Protein AF-0000000079470165 (afdb_homodimer)

Secondary structure (DSSP, 8-state):
--TTTT------PPTT-EEEE--SHHHHHH--EEEEE-TTT--EEEEEE--GGGB-SSSBB-HHHHHHHHHHHHHHHHHHHH--EEEEEEEEEEE----BTT-EEEEEEEEEEEETTEEEEEEEEEETTEEEEEEEEEEEEES-----TT-S-EE---/--TTTT-S----PPTT-EEEE--SHHHHHH--EEEEE-TTT--EEEEEE--GGGB-SSSBB-HHHHHHHHHHHHHHHHHHHH--EEEEEEEEEEE----BTT-EEEEEEEEEEEETTEEEEEEEEEETTEEEEEEEEEEEEES-----TTSS-EE---

InterPro domains:
  IPR006683 Thioesterase domain [PF03061] (58-133)
  IPR029069 HotDog domain superfamily [SSF54637] (21-139)

Nearest PDB structures (foldseek):
  2hbo-assembly1_A-2  TM=9.263E-01  e=3.161E-18  Caulobacter vibrioides
  3hm0-assembly1_D  TM=8.491E-01  e=9.636E-07  Bartonella henselae
  2gf6-assembly1_A  TM=7.639E-01  e=1.885E-06  Saccharolobus solfataricus
  7qv0-assembly1_C-2  TM=8.109E-01  e=1.577E-05  Candidatus Scalindua brodae
  5dio-assembly1_B-2  TM=8.098E-01  e=6.033E-05  Legionella pneumophila

Solvent-accessible surface area (backbone atoms only — not comparable to full-atom values): 16889 Å² total; per-residue (Å²): 130,77,78,66,66,74,63,50,78,62,75,80,72,60,90,76,52,37,54,44,45,43,74,52,22,28,62,38,65,72,39,72,37,29,35,31,67,39,86,84,81,63,50,56,35,32,32,37,62,37,45,66,59,34,16,58,51,74,64,25,48,21,67,36,53,55,50,24,47,47,51,54,32,37,52,44,53,49,35,74,75,68,72,38,47,68,46,73,36,32,42,37,41,38,48,70,48,84,49,42,68,65,37,59,36,37,24,30,51,46,77,77,46,76,56,96,56,31,36,37,30,40,34,44,30,30,38,87,90,41,61,23,33,38,42,42,35,34,31,38,55,39,77,81,59,80,66,53,92,55,56,50,66,46,70,54,81,131,130,77,78,64,65,76,64,50,79,62,74,82,71,59,89,76,54,35,52,42,44,43,74,50,21,28,60,37,64,72,38,72,36,28,35,32,68,39,86,84,80,62,50,57,37,32,32,37,62,37,44,66,58,36,17,60,56,76,63,24,46,21,67,36,52,53,50,25,47,47,51,54,33,38,52,43,54,49,34,72,74,67,70,38,45,68,48,74,38,30,44,36,41,38,46,72,48,85,48,42,67,65,37,58,37,37,24,30,49,46,76,75,46,75,56,96,54,31,35,38,30,41,35,43,29,30,38,88,92,41,62,24,33,40,39,41,35,34,31,38,57,39,77,83,60,82,65,52,90,53,52,48,66,46,70,53,82,129

Foldseek 3Di:
DVVPVVVPVPLPDDPQKFWFQQPDDDCVVLDGKIKHADPVPRFMKIKGWAAPSQDDVPQWGDPVSVVVVAVCQFLVVCCSVPVFDKDWDDKDKDFDATGGHGFMKMKGKDWPDDDPQKTKIWMWMATVPGTGITIITIMGTDHPPPPDDRRDRPGDDD/DVVVVVVPCPLPDDPQKFWFQFDDDDCVVLDGKIKHADPVPRFMKIKGWAAPSQDDVPQWGDPVSVVVVAVCQFQVVCCSVPVFDKDWDDKDKDFDATGGHGFMKMKGKDWPDDDPQKTKIWMWMATVPGTGITIITIMGTDHPPPDDDRRDRPGDDD

Organism: NCBI:txid2803784

Sequence (316 aa):
MSDDLTEVQTAIVPDGFVINLWNRGFGRTVGPFYSRRDTVTGDEVMAFRVEEHHANGMNNCHGGMLMSFADMAWGRVISNKREIGWVTVRLTTDFLSGAHMGDWVEGTSDVITEQDDVFTVRGRIWCGDRTLITGTGIYKGIRSISRKAGEREARGVAMSDDLTEVQTAIVPDGFVINLWNRGFGRTVGPFYSRRDTVTGDEVMAFRVEEHHANGMNNCHGGMLMSFADMAWGRVISNKREIGWVTVRLTTDFLSGAHMGDWVEGTSDVITEQDDVFTVRGRIWCGDRTLITGTGIYKGIRSISRKAGEREARGVA

pLDDT: mean 86.07, std 20.16, range [29.98, 98.94]

Structure (mmCIF, N/CA/C/O backbone):
data_AF-0000000079470165-model_v1
#
loop_
_entity.id
_entity.type
_entity.pdbx_description
1 polymer 'PaaI family thioesterase'
#
loop_
_atom_site.group_PDB
_atom_site.id
_atom_site.type_symbol
_atom_site.label_atom_id
_atom_site.label_alt_id
_atom_site.label_comp_id
_atom_site.label_asym_id
_atom_site.label_entity_id
_atom_site.label_seq_id
_atom_site.pdbx_PDB_ins_code
_atom_site.Cartn_x
_atom_site.Cartn_y
_atom_site.Cartn_z
_atom_site.occupancy
_atom_site.B_iso_or_equiv
_atom_site.auth_seq_id
_atom_site.auth_comp_id
_atom_site.auth_asym_id
_atom_site.auth_atom_id
_atom_site.pdbx_PDB_model_num
ATOM 1 N N . MET A 1 1 ? 10.031 5.637 -43.125 1 29.98 1 MET A N 1
ATOM 2 C CA . MET A 1 1 ? 9.828 6.617 -42.062 1 29.98 1 MET A CA 1
ATOM 3 C C . MET A 1 1 ? 8.867 6.082 -41 1 29.98 1 MET A C 1
ATOM 5 O O . MET A 1 1 ? 8.773 6.633 -39.906 1 29.98 1 MET A O 1
ATOM 9 N N . SER A 1 2 ? 7.766 5.312 -41.375 1 36.81 2 SER A N 1
ATOM 10 C CA . SER A 1 2 ? 6.609 4.793 -40.625 1 36.81 2 SER A CA 1
ATOM 11 C C . SER A 1 2 ? 7.039 3.809 -39.562 1 36.81 2 SER A C 1
ATOM 13 O O . SER A 1 2 ? 6.312 3.598 -38.594 1 36.81 2 SER A O 1
ATOM 15 N N . ASP A 1 3 ? 7.965 2.916 -39.75 1 39.09 3 ASP A N 1
ATOM 16 C CA . ASP A 1 3 ? 8.391 1.772 -38.969 1 39.09 3 ASP A CA 1
ATOM 17 C C . ASP A 1 3 ? 8.961 2.225 -37.625 1 39.09 3 ASP A C 1
ATOM 19 O O . ASP A 1 3 ? 9.305 1.396 -36.781 1 39.09 3 ASP A O 1
ATOM 23 N N . ASP A 1 4 ? 9.602 3.414 -37.531 1 38.47 4 ASP A N 1
ATOM 24 C CA . ASP A 1 4 ? 10.367 3.861 -36.375 1 38.47 4 ASP A CA 1
ATOM 25 C C . ASP A 1 4 ? 9.461 4.09 -35.156 1 38.47 4 ASP A C 1
ATOM 27 O O . ASP A 1 4 ? 9.938 4.316 -34.031 1 38.47 4 ASP A O 1
ATOM 31 N N . LEU A 1 5 ? 8.305 4.574 -35.375 1 36.75 5 LEU A N 1
ATOM 32 C CA . LEU A 1 5 ? 7.422 5.035 -34.312 1 36.75 5 LEU A CA 1
ATOM 33 C C . LEU A 1 5 ? 7.121 3.906 -33.344 1 36.75 5 LEU A C 1
ATOM 35 O O . LEU A 1 5 ? 6.906 4.152 -32.156 1 36.75 5 LEU A O 1
ATOM 39 N N . THR A 1 6 ? 6.816 2.725 -33.875 1 37.03 6 THR A N 1
ATOM 40 C CA . THR A 1 6 ? 6.352 1.656 -33 1 37.03 6 THR A CA 1
ATOM 41 C C . THR A 1 6 ? 7.477 1.174 -32.094 1 37.03 6 THR A C 1
ATOM 43 O O . THR A 1 6 ? 7.363 0.12 -31.469 1 37.03 6 THR A O 1
ATOM 46 N N . GLU A 1 7 ? 8.703 1.565 -32.344 1 35.22 7 GLU A N 1
ATOM 47 C CA . GLU A 1 7 ? 9.695 1.24 -31.328 1 35.22 7 GLU A CA 1
ATOM 48 C C . GLU A 1 7 ? 9.312 1.833 -29.969 1 35.22 7 GLU A C 1
ATOM 50 O O . GLU A 1 7 ? 9.891 2.838 -29.547 1 35.22 7 GLU A O 1
ATOM 55 N N . VAL A 1 8 ? 8.109 2.33 -29.812 1 36.88 8 VAL A N 1
ATOM 56 C CA . VAL A 1 8 ? 7.801 2.664 -28.438 1 36.88 8 VAL A CA 1
ATOM 57 C C . VAL A 1 8 ? 8.445 1.646 -27.5 1 36.88 8 VAL A C 1
ATOM 59 O O . VAL A 1 8 ? 8.43 0.443 -27.766 1 36.88 8 VAL A O 1
ATOM 62 N N . GLN A 1 9 ? 9.578 1.975 -26.859 1 39 9 GLN A N 1
ATOM 63 C CA . GLN A 1 9 ? 10.195 1.117 -25.859 1 39 9 GLN A CA 1
ATOM 64 C C . GLN A 1 9 ? 9.172 0.166 -25.25 1 39 9 GLN A C 1
ATOM 66 O O . GLN A 1 9 ? 8.367 0.571 -24.391 1 39 9 GLN A O 1
ATOM 71 N N . THR A 1 10 ? 8.336 -0.428 -25.922 1 47.66 10 THR A N 1
ATOM 72 C CA . THR A 1 10 ? 7.582 -1.527 -25.328 1 47.66 10 THR A CA 1
ATOM 73 C C . THR A 1 10 ? 8.375 -2.17 -24.203 1 47.66 10 THR A C 1
ATOM 75 O O . THR A 1 10 ? 9.508 -2.617 -24.391 1 47.66 10 THR A O 1
ATOM 78 N N . ALA A 1 11 ? 8.367 -1.508 -23.062 1 58.31 11 ALA A N 1
ATOM 79 C CA . ALA A 1 11 ? 9.07 -2.039 -21.891 1 58.31 11 ALA A CA 1
ATOM 80 C C . ALA A 1 11 ? 9.266 -3.549 -22.016 1 58.31 11 ALA A C 1
ATOM 82 O O . ALA A 1 11 ? 8.312 -4.285 -22.266 1 58.31 11 ALA A O 1
ATOM 83 N N . ILE A 1 12 ? 10.43 -3.949 -22.531 1 80 12 ILE A N 1
ATOM 84 C CA . ILE A 1 12 ? 10.836 -5.348 -22.672 1 80 12 ILE A CA 1
ATOM 85 C C . ILE A 1 12 ? 10.438 -6.125 -21.422 1 80 12 ILE A C 1
ATOM 87 O O . ILE A 1 12 ? 10.906 -5.824 -20.312 1 80 12 ILE A O 1
ATOM 91 N N . VAL A 1 13 ? 9.312 -6.801 -21.578 1 92.19 13 VAL A N 1
ATOM 92 C CA . VAL A 1 13 ? 8.945 -7.77 -20.547 1 92.19 13 VAL A CA 1
ATOM 93 C C . VAL A 1 13 ? 9.898 -8.961 -20.609 1 92.19 13 VAL A C 1
ATOM 95 O O . VAL A 1 13 ? 10.102 -9.555 -21.672 1 92.19 13 VAL A O 1
ATOM 98 N N . PRO A 1 14 ? 10.57 -9.227 -19.547 1 94.5 14 PRO A N 1
ATOM 99 C CA . PRO A 1 14 ? 11.469 -10.383 -19.547 1 94.5 14 PRO A CA 1
ATOM 100 C C . PRO A 1 14 ? 10.781 -11.672 -19.984 1 94.5 14 PRO A C 1
ATOM 102 O O . PRO A 1 14 ? 9.57 -11.82 -19.797 1 94.5 14 PRO A O 1
ATOM 105 N N . ASP A 1 15 ? 11.578 -12.633 -20.453 1 92.19 15 ASP A N 1
ATOM 106 C CA . ASP A 1 15 ? 11.062 -13.891 -20.969 1 92.19 15 ASP A CA 1
ATOM 107 C C . ASP A 1 15 ? 10.305 -14.656 -19.891 1 92.19 15 ASP A C 1
ATOM 109 O O . ASP A 1 15 ? 10.742 -14.719 -18.734 1 92.19 15 ASP A O 1
ATOM 113 N N . GLY A 1 16 ? 9.133 -15.227 -20.312 1 94.06 16 GLY A N 1
ATOM 114 C CA . GLY A 1 16 ? 8.375 -16.109 -19.438 1 94.06 16 GLY A CA 1
ATOM 115 C C . GLY A 1 16 ? 7.277 -15.383 -18.672 1 94.06 16 GLY A C 1
ATOM 116 O O . GLY A 1 16 ? 6.367 -16.016 -18.141 1 94.06 16 GLY A O 1
ATOM 117 N N . PHE A 1 17 ? 7.406 -14.062 -18.625 1 96.25 17 PHE A N 1
ATOM 118 C CA . PHE A 1 17 ? 6.375 -13.305 -17.938 1 96.25 17 PHE A CA 1
ATOM 119 C C . PHE A 1 17 ? 5.195 -13.023 -18.859 1 96.25 17 PHE A C 1
ATOM 121 O O . PHE A 1 17 ? 5.383 -12.703 -20.031 1 96.25 17 PHE A O 1
ATOM 128 N N . VAL A 1 18 ? 3.99 -13.188 -18.266 1 95.12 18 VAL A N 1
ATOM 129 C CA . VAL A 1 18 ? 2.752 -12.898 -18.984 1 95.12 18 VAL A CA 1
ATOM 130 C C . VAL A 1 18 ? 1.981 -11.797 -18.266 1 95.12 18 VAL A C 1
ATOM 132 O O . VAL A 1 18 ? 1.955 -11.75 -17.031 1 95.12 18 VAL A O 1
ATOM 135 N N . ILE A 1 19 ? 1.3 -10.992 -18.984 1 94.81 19 ILE A N 1
ATOM 136 C CA . ILE A 1 19 ? 0.575 -9.859 -18.422 1 94.81 19 ILE A CA 1
ATOM 137 C C . ILE A 1 19 ? -0.642 -10.367 -17.656 1 94.81 19 ILE A C 1
ATOM 139 O O . ILE A 1 19 ? -1.324 -11.297 -18.094 1 94.81 19 ILE A O 1
ATOM 143 N N . ASN A 1 20 ? -0.835 -9.734 -16.422 1 91.81 20 ASN A N 1
ATOM 144 C CA . ASN A 1 20 ? -2.078 -9.938 -15.688 1 91.81 20 ASN A CA 1
ATOM 145 C C . ASN A 1 20 ? -3.166 -8.969 -16.141 1 91.81 20 ASN A C 1
ATOM 147 O O . ASN A 1 20 ? -3.002 -7.75 -16.031 1 91.81 20 ASN A O 1
ATOM 151 N N . LEU A 1 21 ? -4.238 -9.461 -16.562 1 84.81 21 LEU A N 1
ATOM 152 C CA . LEU A 1 21 ? -5.242 -8.609 -17.203 1 84.81 21 LEU A CA 1
ATOM 153 C C . LEU A 1 21 ? -6.301 -8.172 -16.203 1 84.81 21 LEU A C 1
ATOM 155 O O . LEU A 1 21 ? -7.336 -8.82 -16.062 1 84.81 21 LEU A O 1
ATOM 159 N N . TRP A 1 22 ? -5.996 -7.234 -15.477 1 84.75 22 TRP A N 1
ATOM 160 C CA . TRP A 1 22 ? -7.016 -6.551 -14.688 1 84.75 22 TRP A CA 1
ATOM 161 C C . TRP A 1 22 ? -7.77 -5.527 -15.539 1 84.75 22 TRP A C 1
ATOM 163 O O . TRP A 1 22 ? -7.152 -4.699 -16.219 1 84.75 22 TRP A O 1
ATOM 173 N N . ASN A 1 23 ? -9.016 -5.594 -15.508 1 81.69 23 ASN A N 1
ATOM 174 C CA . ASN A 1 23 ? -9.773 -4.734 -16.406 1 81.69 23 ASN A CA 1
ATOM 175 C C . ASN A 1 23 ? -10.422 -3.566 -15.664 1 81.69 23 ASN A C 1
ATOM 177 O O . ASN A 1 23 ? -10.938 -2.639 -16.281 1 81.69 23 ASN A O 1
ATOM 181 N N . ARG A 1 24 ? -10.367 -3.621 -14.422 1 87.06 24 ARG A N 1
ATOM 182 C CA . ARG A 1 24 ? -10.922 -2.527 -13.625 1 87.06 24 ARG A CA 1
ATOM 183 C C . ARG A 1 24 ? -10.328 -2.525 -12.219 1 87.06 24 ARG A C 1
ATOM 185 O O . ARG A 1 24 ? -9.609 -3.453 -11.844 1 87.06 24 ARG A O 1
ATOM 192 N N . GLY A 1 25 ? -10.539 -1.447 -11.57 1 93.56 25 GLY A N 1
ATOM 193 C CA . GLY A 1 25 ? -10.18 -1.375 -10.164 1 93.56 25 GLY A CA 1
ATOM 194 C C . GLY A 1 25 ? -8.734 -0.979 -9.93 1 93.56 25 GLY A C 1
ATOM 195 O O . GLY A 1 25 ? -8.086 -0.442 -10.828 1 93.56 25 GLY A O 1
ATOM 196 N N . PHE A 1 26 ? -8.336 -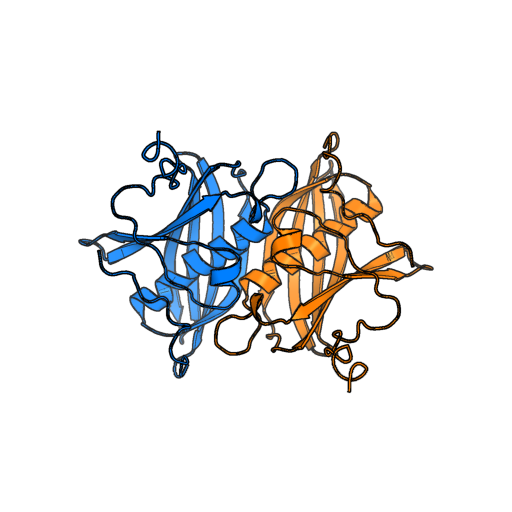1.232 -8.719 1 96.56 26 PHE A N 1
ATOM 197 C CA . PHE A 1 26 ? -7.039 -0.767 -8.25 1 96.56 26 PHE A CA 1
ATOM 198 C C . PHE A 1 26 ? -5.91 -1.432 -9.031 1 96.56 26 PHE A C 1
ATOM 200 O O . PHE A 1 26 ? -4.941 -0.774 -9.406 1 96.56 26 PHE A O 1
ATOM 207 N N . GLY A 1 27 ? -6.043 -2.729 -9.281 1 94.62 27 GLY A N 1
ATOM 208 C CA . GLY A 1 27 ? -5.031 -3.449 -10.031 1 94.62 27 GLY A CA 1
ATOM 209 C C . GLY A 1 27 ? -4.789 -2.869 -11.414 1 94.62 27 GLY A C 1
ATOM 210 O O . GLY A 1 27 ? -3.643 -2.752 -11.852 1 94.62 27 GLY A O 1
ATOM 211 N N . ARG A 1 28 ? -5.832 -2.516 -12.047 1 92.88 28 ARG A N 1
ATOM 212 C CA . ARG A 1 28 ? -5.707 -1.89 -13.359 1 92.88 28 ARG A CA 1
ATOM 213 C C . ARG A 1 28 ? -5.09 -0.5 -13.242 1 92.88 28 ARG A C 1
ATOM 215 O O . ARG A 1 28 ? -4.285 -0.103 -14.094 1 92.88 28 ARG A O 1
ATOM 222 N N . THR A 1 29 ? -5.457 0.159 -12.266 1 95.38 29 THR A N 1
ATOM 223 C CA . THR A 1 29 ? -5.035 1.54 -12.055 1 95.38 29 THR A CA 1
ATOM 224 C C . THR A 1 29 ? -3.525 1.62 -11.852 1 95.38 29 THR A C 1
ATOM 226 O O . THR A 1 29 ? -2.865 2.502 -12.398 1 95.38 29 THR A O 1
ATOM 229 N N . VAL A 1 30 ? -2.984 0.637 -11.125 1 97.12 30 VAL A N 1
ATOM 230 C CA . VAL A 1 30 ? -1.582 0.792 -10.758 1 97.12 30 VAL A CA 1
ATOM 231 C C . VAL A 1 30 ? -0.73 -0.215 -11.531 1 97.12 30 VAL A C 1
ATOM 233 O O . VAL A 1 30 ? 0.497 -0.223 -11.406 1 97.12 30 VAL A O 1
ATOM 236 N N . GLY A 1 31 ? -1.438 -1.046 -12.234 1 96.12 31 GLY A N 1
ATOM 237 C CA . GLY A 1 31 ? -0.683 -1.952 -13.086 1 96.12 31 GLY A CA 1
ATOM 238 C C . GLY A 1 31 ? -0.035 -1.26 -14.273 1 96.12 31 GLY A C 1
ATOM 239 O O . GLY A 1 31 ? 0.067 -0.031 -14.297 1 96.12 31 GLY A O 1
ATOM 240 N N . PRO A 1 32 ? 0.47 -2.004 -15.219 1 96.31 32 PRO A N 1
ATOM 241 C CA . PRO A 1 32 ? 0.28 -3.434 -15.469 1 96.31 32 PRO A CA 1
ATOM 242 C C . PRO A 1 32 ? 1.151 -4.312 -14.578 1 96.31 32 PRO A C 1
ATOM 244 O O . PRO A 1 32 ? 2.25 -3.904 -14.188 1 96.31 32 PRO A O 1
ATOM 247 N N . PHE A 1 33 ? 0.646 -5.461 -14.305 1 97.19 33 PHE A N 1
ATOM 248 C CA . PHE A 1 33 ? 1.382 -6.492 -13.586 1 97.19 33 PHE A CA 1
ATOM 249 C C . PHE A 1 33 ? 1.616 -7.711 -14.477 1 97.19 33 PHE A C 1
ATOM 251 O O . PHE A 1 33 ? 0.882 -7.934 -15.438 1 97.19 33 PHE A O 1
ATOM 258 N N . TYR A 1 34 ? 2.611 -8.43 -14.117 1 97.19 34 TYR A N 1
ATOM 259 C CA . TYR A 1 34 ? 2.998 -9.633 -14.836 1 97.19 34 TYR A CA 1
ATOM 260 C C . TYR A 1 34 ? 3.25 -10.789 -13.875 1 97.19 34 TYR A C 1
ATOM 262 O O . TYR A 1 34 ? 3.463 -10.578 -12.68 1 97.19 34 TYR A O 1
ATOM 270 N N . SER A 1 35 ? 3.219 -11.984 -14.398 1 97 35 SER A N 1
ATOM 271 C CA . SER A 1 35 ? 3.545 -13.148 -13.594 1 97 35 SER A CA 1
ATOM 272 C C . SER A 1 35 ? 4.258 -14.219 -14.422 1 97 35 SER A C 1
ATOM 274 O O . SER A 1 35 ? 4.109 -14.258 -15.641 1 97 35 SER A O 1
ATOM 276 N N . ARG A 1 36 ? 5.039 -14.914 -13.75 1 96.88 36 ARG A N 1
ATOM 277 C CA . ARG A 1 36 ? 5.68 -16.109 -14.289 1 96.88 36 ARG A CA 1
ATOM 278 C C . ARG A 1 36 ? 5.547 -17.281 -13.328 1 96.88 36 ARG A C 1
ATOM 280 O O . ARG A 1 36 ? 5.816 -17.141 -12.133 1 96.88 36 ARG A O 1
ATOM 287 N N . ARG A 1 37 ? 5.129 -18.375 -13.898 1 93.75 37 ARG A N 1
ATOM 288 C CA . ARG A 1 37 ? 4.961 -19.578 -13.086 1 93.75 37 ARG A CA 1
ATOM 289 C C . ARG A 1 37 ? 6.004 -20.625 -13.445 1 93.75 37 ARG A C 1
ATOM 291 O O . ARG A 1 37 ? 6.238 -20.906 -14.625 1 93.75 37 ARG A O 1
ATOM 298 N N . ASP A 1 38 ? 6.641 -21.125 -12.367 1 91.69 38 ASP A N 1
ATOM 299 C CA . ASP A 1 38 ? 7.523 -22.266 -12.578 1 91.69 38 ASP A CA 1
ATOM 300 C C . ASP A 1 38 ? 6.723 -23.531 -12.859 1 91.69 38 ASP A C 1
ATOM 302 O O . ASP A 1 38 ? 5.922 -23.969 -12.023 1 91.69 38 ASP A O 1
ATOM 306 N N . THR A 1 39 ? 6.961 -24.125 -13.969 1 88.69 39 THR A N 1
ATOM 307 C CA . THR A 1 39 ? 6.152 -25.266 -14.391 1 88.69 39 THR A CA 1
ATOM 308 C C . THR A 1 39 ? 6.484 -26.5 -13.562 1 88.69 39 THR A C 1
ATOM 310 O O . THR A 1 39 ? 5.695 -27.453 -13.508 1 88.69 39 THR A O 1
ATOM 313 N N . VAL A 1 40 ? 7.613 -26.5 -12.992 1 90.12 40 VAL A N 1
ATOM 314 C CA . VAL A 1 40 ? 8.039 -27.672 -12.227 1 90.12 40 VAL A CA 1
ATOM 315 C C . VAL A 1 40 ? 7.523 -27.562 -10.789 1 90.12 40 VAL A C 1
ATOM 317 O O . VAL A 1 40 ? 6.852 -28.469 -10.297 1 90.12 40 VAL A O 1
ATOM 320 N N . THR A 1 41 ? 7.688 -26.469 -10.125 1 87.69 41 THR A N 1
ATOM 321 C CA . THR A 1 41 ? 7.371 -26.312 -8.711 1 87.69 41 THR A CA 1
ATOM 322 C C . THR A 1 41 ? 5.98 -25.703 -8.531 1 87.69 41 THR A C 1
ATOM 324 O O . THR A 1 41 ? 5.379 -25.828 -7.461 1 87.69 41 THR A O 1
ATOM 327 N N . GLY A 1 42 ? 5.512 -24.984 -9.547 1 87.69 42 GLY A N 1
ATOM 328 C CA . GLY A 1 42 ? 4.246 -24.281 -9.438 1 87.69 42 GLY A CA 1
ATOM 329 C C . GLY A 1 42 ? 4.375 -22.922 -8.773 1 87.69 42 GLY A C 1
ATOM 330 O O . GLY A 1 42 ? 3.389 -22.203 -8.617 1 87.69 42 GLY A O 1
ATOM 331 N N . ASP A 1 43 ? 5.586 -22.594 -8.383 1 91.06 43 ASP A N 1
ATOM 332 C CA . ASP A 1 43 ? 5.824 -21.297 -7.746 1 91.06 43 ASP A CA 1
ATOM 333 C C . ASP A 1 43 ? 5.621 -20.156 -8.734 1 91.06 43 ASP A C 1
ATOM 335 O O . ASP A 1 43 ? 5.984 -20.266 -9.906 1 91.06 43 ASP A O 1
ATOM 339 N N . GLU A 1 44 ? 5.031 -19.109 -8.211 1 94.19 44 GLU A N 1
ATOM 340 C CA . GLU A 1 44 ? 4.738 -17.969 -9.07 1 94.19 44 GLU A CA 1
ATOM 341 C C . GLU A 1 44 ? 5.477 -16.719 -8.602 1 94.19 44 GLU A C 1
ATOM 343 O O . GLU A 1 44 ? 5.59 -16.469 -7.402 1 94.19 44 GLU A O 1
ATOM 348 N N . VAL A 1 45 ? 5.984 -16 -9.594 1 97.56 45 VAL A N 1
ATOM 349 C CA . VAL A 1 45 ? 6.602 -14.695 -9.383 1 97.56 45 VAL A CA 1
ATOM 350 C C . VAL A 1 45 ? 5.77 -13.617 -10.07 1 97.56 45 VAL A C 1
ATOM 352 O O . VAL A 1 45 ? 5.465 -13.719 -11.258 1 97.56 45 VAL A O 1
ATOM 355 N N . MET A 1 46 ? 5.309 -12.633 -9.312 1 98 46 MET A N 1
ATOM 356 C CA . MET A 1 46 ? 4.645 -11.469 -9.875 1 98 46 MET A CA 1
ATOM 357 C C . MET A 1 46 ? 5.641 -10.336 -10.117 1 98 46 MET A C 1
ATOM 359 O O . MET A 1 46 ? 6.688 -10.281 -9.469 1 98 46 MET A O 1
ATOM 363 N N . ALA A 1 47 ? 5.293 -9.438 -11.062 1 98.62 47 ALA A N 1
ATOM 364 C CA . ALA A 1 47 ? 6.262 -8.391 -11.383 1 98.62 47 ALA A CA 1
ATOM 365 C C . ALA A 1 47 ? 5.566 -7.164 -11.961 1 98.62 47 ALA A C 1
ATOM 367 O O . ALA A 1 47 ? 4.418 -7.242 -12.406 1 98.62 47 ALA A O 1
ATOM 368 N N . PHE A 1 48 ? 6.258 -6.059 -11.945 1 98.06 48 PHE A N 1
ATOM 369 C CA . PHE A 1 48 ? 5.883 -4.848 -12.672 1 98.06 48 PHE A CA 1
ATOM 370 C C . PHE A 1 48 ? 7.109 -4.004 -12.984 1 98.06 48 PHE A C 1
ATOM 372 O O . PHE A 1 48 ? 8.164 -4.168 -12.359 1 98.06 48 PHE A O 1
ATOM 379 N N . ARG A 1 49 ? 6.992 -3.156 -13.914 1 98.12 49 ARG A N 1
ATOM 380 C CA . ARG A 1 49 ? 8.008 -2.16 -14.234 1 98.12 49 ARG A CA 1
ATOM 381 C C . ARG A 1 49 ? 7.664 -0.808 -13.625 1 98.12 49 ARG A C 1
ATOM 383 O O . ARG A 1 49 ? 6.551 -0.312 -13.789 1 98.12 49 ARG A O 1
ATOM 390 N N . VAL A 1 50 ? 8.656 -0.217 -12.953 1 97.75 50 VAL A N 1
ATOM 391 C CA . VAL A 1 50 ? 8.406 1.102 -12.375 1 97.75 50 VAL A CA 1
ATOM 392 C C . VAL A 1 50 ? 8.227 2.125 -13.5 1 97.75 50 VAL A C 1
ATOM 394 O O . VAL A 1 50 ? 9.125 2.328 -14.312 1 97.75 50 VAL A O 1
ATOM 397 N N . GLU A 1 51 ? 7.082 2.703 -13.5 1 96.56 51 GLU A N 1
ATOM 398 C CA . GLU A 1 51 ? 6.746 3.74 -14.477 1 96.56 51 GLU A CA 1
ATOM 399 C C . GLU A 1 51 ? 6.387 5.051 -13.781 1 96.56 51 GLU A C 1
ATOM 401 O O . GLU A 1 51 ? 6.402 5.133 -12.547 1 96.56 51 GLU A O 1
ATOM 406 N N . GLU A 1 52 ? 6.137 6.059 -14.523 1 94.81 52 GLU A N 1
ATOM 407 C CA . GLU A 1 52 ? 5.914 7.395 -13.977 1 94.81 52 GLU A CA 1
ATOM 408 C C . GLU A 1 52 ? 4.762 7.402 -12.977 1 94.81 52 GLU A C 1
ATOM 410 O O . GLU A 1 52 ? 4.832 8.07 -11.945 1 94.81 52 GLU A O 1
ATOM 415 N N . HIS A 1 53 ? 3.697 6.676 -13.273 1 95.94 53 HIS A N 1
ATOM 416 C CA . HIS A 1 53 ? 2.514 6.703 -12.422 1 95.94 53 HIS A CA 1
ATOM 417 C C . HIS A 1 53 ? 2.762 5.961 -11.109 1 95.94 53 HIS A C 1
ATOM 419 O O . HIS A 1 53 ? 1.904 5.953 -10.227 1 95.94 53 HIS A O 1
ATOM 425 N N . HIS A 1 54 ? 3.959 5.344 -10.969 1 97.44 54 HIS A N 1
ATOM 426 C CA . HIS A 1 54 ? 4.355 4.668 -9.734 1 97.44 54 HIS A CA 1
ATOM 427 C C . HIS A 1 54 ? 5.273 5.551 -8.898 1 97.44 54 HIS A C 1
ATOM 429 O O . HIS A 1 54 ? 5.648 5.176 -7.781 1 97.44 54 HIS A O 1
ATOM 435 N N . ALA A 1 55 ? 5.652 6.684 -9.289 1 93.44 55 ALA A N 1
ATOM 436 C CA . ALA A 1 55 ? 6.789 7.434 -8.773 1 93.44 55 ALA A CA 1
ATOM 437 C C . ALA A 1 55 ? 6.387 8.273 -7.559 1 93.44 55 ALA A C 1
ATOM 439 O O . ALA A 1 55 ? 5.215 8.625 -7.402 1 93.44 55 ALA A O 1
ATOM 440 N N . ASN A 1 56 ? 7.422 8.641 -6.68 1 86.56 56 ASN A N 1
ATOM 441 C CA . ASN A 1 56 ? 7.199 9.445 -5.48 1 86.56 56 ASN A CA 1
ATOM 442 C C . ASN A 1 56 ? 7.664 10.883 -5.68 1 86.56 56 ASN A C 1
ATOM 444 O O . ASN A 1 56 ? 7.789 11.633 -4.711 1 86.56 56 ASN A O 1
ATOM 448 N N . GLY A 1 57 ? 7.984 11.266 -6.789 1 77.38 57 GLY A N 1
ATOM 449 C CA . GLY A 1 57 ? 8.453 12.617 -7.051 1 77.38 57 GLY A CA 1
ATOM 450 C C . GLY A 1 57 ? 9.969 12.75 -7.004 1 77.38 57 GLY A C 1
ATOM 451 O O . GLY A 1 57 ? 10.516 13.805 -7.32 1 77.38 57 GLY A O 1
ATOM 452 N N . MET A 1 58 ? 10.664 11.727 -6.551 1 78.94 58 MET A N 1
ATOM 453 C CA . MET A 1 58 ? 12.125 11.742 -6.461 1 78.94 58 MET A CA 1
ATOM 454 C C . MET A 1 58 ? 12.734 10.688 -7.383 1 78.94 58 MET A C 1
ATOM 456 O O . MET A 1 58 ? 13.727 10.047 -7.031 1 78.94 58 MET A O 1
ATOM 460 N N . ASN A 1 59 ? 12.047 10.383 -8.484 1 81.81 59 ASN A N 1
ATOM 461 C CA . ASN A 1 59 ? 12.484 9.414 -9.484 1 81.81 59 ASN A CA 1
ATOM 462 C C . ASN A 1 59 ? 12.547 8 -8.906 1 81.81 59 ASN A C 1
ATOM 464 O O . ASN A 1 59 ? 13.266 7.145 -9.43 1 81.81 59 ASN A O 1
ATOM 468 N N . ASN A 1 60 ? 11.977 7.828 -7.789 1 92.69 60 ASN A N 1
ATOM 469 C CA . ASN A 1 60 ? 11.859 6.512 -7.168 1 92.69 60 ASN A CA 1
ATOM 470 C C . ASN A 1 60 ? 10.414 6.023 -7.168 1 92.69 60 ASN A C 1
ATOM 472 O O . ASN A 1 60 ? 9.484 6.805 -7.395 1 92.69 60 ASN A O 1
ATOM 476 N N . CYS A 1 61 ? 10.352 4.68 -7.012 1 97.12 61 CYS A N 1
ATOM 477 C CA . CYS A 1 61 ? 9.023 4.102 -6.801 1 97.12 61 CYS A CA 1
ATOM 478 C C . CYS A 1 61 ? 8.461 4.52 -5.449 1 97.12 61 CYS A C 1
ATOM 480 O O . CYS A 1 61 ? 9.164 4.504 -4.441 1 97.12 61 CYS A O 1
ATOM 482 N N . HIS A 1 62 ? 7.266 4.953 -5.461 1 97.19 62 HIS A N 1
ATOM 483 C CA . HIS A 1 62 ? 6.586 5.32 -4.223 1 97.19 62 HIS A CA 1
ATOM 484 C C . HIS A 1 62 ? 6.48 4.125 -3.277 1 97.19 62 HIS A C 1
ATOM 486 O O . HIS A 1 62 ? 6.164 3.016 -3.705 1 97.19 62 HIS A O 1
ATOM 492 N N . GLY A 1 63 ? 6.68 4.309 -1.975 1 96.44 63 GLY A N 1
ATOM 493 C CA . GLY A 1 63 ? 6.57 3.242 -0.992 1 96.44 63 GLY A CA 1
ATOM 494 C C . GLY A 1 63 ? 5.203 2.58 -0.979 1 96.44 63 GLY A C 1
ATOM 495 O O . GLY A 1 63 ? 5.102 1.36 -0.825 1 96.44 63 GLY A O 1
ATOM 496 N N . GLY A 1 64 ? 4.191 3.404 -1.109 1 97.12 64 GLY A N 1
ATOM 497 C CA . GLY A 1 64 ? 2.838 2.877 -1.168 1 97.12 64 GLY A CA 1
ATOM 498 C C . GLY A 1 64 ? 2.623 1.914 -2.32 1 97.12 64 GLY A C 1
ATOM 499 O O . GLY A 1 64 ? 1.917 0.913 -2.178 1 97.12 64 GLY A O 1
ATOM 500 N N . MET A 1 65 ? 3.176 2.201 -3.432 1 98.06 65 MET A N 1
ATOM 501 C CA . MET A 1 65 ? 3.105 1.298 -4.578 1 98.06 65 MET A CA 1
ATOM 502 C C . MET A 1 65 ? 3.793 -0.028 -4.266 1 98.06 65 MET A C 1
ATOM 504 O O . MET A 1 65 ? 3.242 -1.096 -4.539 1 98.06 65 MET A O 1
ATOM 508 N N . LEU A 1 66 ? 4.969 0.052 -3.701 1 98.62 66 LEU A N 1
ATOM 509 C CA . LEU A 1 66 ? 5.707 -1.16 -3.369 1 98.62 66 LEU A CA 1
ATOM 510 C C . LEU A 1 66 ? 4.949 -1.998 -2.346 1 98.62 66 LEU A C 1
ATOM 512 O O . LEU A 1 66 ? 4.922 -3.227 -2.441 1 98.62 66 LEU A O 1
ATOM 516 N N . MET A 1 67 ? 4.367 -1.369 -1.417 1 98.19 67 MET A N 1
ATOM 517 C CA . MET A 1 67 ? 3.6 -2.09 -0.404 1 98.19 67 MET A CA 1
ATOM 518 C C . MET A 1 67 ? 2.355 -2.725 -1.013 1 98.19 67 MET A C 1
ATOM 520 O O . MET A 1 67 ? 1.987 -3.846 -0.657 1 98.19 67 MET A O 1
ATOM 524 N N . SER A 1 68 ? 1.665 -1.957 -1.845 1 97.94 68 SER A N 1
ATOM 525 C CA . SER A 1 68 ? 0.511 -2.52 -2.539 1 97.94 68 SER A CA 1
ATOM 526 C C . SER A 1 68 ? 0.899 -3.754 -3.344 1 97.94 68 SER A C 1
ATOM 528 O O . SER A 1 68 ? 0.192 -4.766 -3.322 1 97.94 68 SER A O 1
ATOM 530 N N . PHE A 1 69 ? 2.014 -3.611 -4.004 1 98.62 69 PHE A N 1
ATOM 531 C CA . PHE A 1 69 ? 2.521 -4.738 -4.777 1 98.62 69 PHE A CA 1
ATOM 532 C C . PHE A 1 69 ? 2.838 -5.922 -3.873 1 98.62 69 PHE A C 1
ATOM 534 O O . PHE A 1 69 ? 2.506 -7.062 -4.199 1 98.62 69 PHE A O 1
ATOM 541 N N . ALA A 1 70 ? 3.479 -5.664 -2.734 1 98.75 70 ALA A N 1
ATOM 542 C CA . ALA A 1 70 ? 3.789 -6.723 -1.778 1 98.75 70 ALA A CA 1
ATOM 543 C C . ALA A 1 70 ? 2.523 -7.457 -1.343 1 98.75 70 ALA A C 1
ATOM 545 O O . ALA A 1 70 ? 2.49 -8.688 -1.316 1 98.75 70 ALA A O 1
ATOM 546 N N . ASP A 1 71 ? 1.547 -6.719 -1.013 1 98.19 71 ASP A N 1
ATOM 547 C CA . ASP A 1 71 ? 0.279 -7.309 -0.593 1 98.19 71 ASP A CA 1
ATOM 548 C C . ASP A 1 71 ? -0.269 -8.25 -1.663 1 98.19 71 ASP A C 1
ATOM 550 O O . ASP A 1 71 ? -0.641 -9.391 -1.365 1 98.19 71 ASP A O 1
ATOM 554 N N . MET A 1 72 ? -0.296 -7.797 -2.885 1 96.81 72 MET A N 1
ATOM 555 C CA . MET A 1 72 ? -0.853 -8.578 -3.984 1 96.81 72 MET A CA 1
ATOM 556 C C . MET A 1 72 ? 0.028 -9.781 -4.293 1 96.81 72 MET A C 1
ATOM 558 O O . MET A 1 72 ? -0.471 -10.898 -4.445 1 96.81 72 MET A O 1
ATOM 562 N N . ALA A 1 73 ? 1.314 -9.547 -4.363 1 97.94 73 ALA A N 1
ATOM 563 C CA . ALA A 1 73 ? 2.248 -10.617 -4.699 1 97.94 73 ALA A CA 1
ATOM 564 C C . ALA A 1 73 ? 2.244 -11.703 -3.629 1 97.94 73 ALA A C 1
ATOM 566 O O . ALA A 1 73 ? 2.334 -12.891 -3.941 1 97.94 73 ALA A O 1
ATOM 567 N N . TRP A 1 74 ? 2.156 -11.32 -2.393 1 98.12 74 TRP A N 1
ATOM 568 C CA . TRP A 1 74 ? 2.266 -12.273 -1.293 1 98.12 74 TRP A CA 1
ATOM 569 C C . TRP A 1 74 ? 0.939 -12.992 -1.059 1 98.12 74 TRP A C 1
ATOM 571 O O . TRP A 1 74 ? 0.917 -14.18 -0.747 1 98.12 74 TRP A O 1
ATOM 581 N N . GLY A 1 75 ? -0.147 -12.266 -1.199 1 96.25 75 GLY A N 1
ATOM 582 C CA . GLY A 1 75 ? -1.448 -12.898 -1.056 1 96.25 75 GLY A CA 1
ATOM 583 C C . GLY A 1 75 ? -1.746 -13.906 -2.15 1 96.25 75 GLY A C 1
ATOM 584 O O . GLY A 1 75 ? -2.482 -14.867 -1.93 1 96.25 75 GLY A O 1
ATOM 585 N N . ARG A 1 76 ? -1.188 -13.727 -3.244 1 93 76 ARG A N 1
ATOM 586 C CA . ARG A 1 76 ? -1.478 -14.531 -4.426 1 93 76 ARG A CA 1
ATOM 587 C C . ARG A 1 76 ? -1.151 -16 -4.184 1 93 76 ARG A C 1
ATOM 589 O O . ARG A 1 76 ? -1.763 -16.891 -4.785 1 93 76 ARG A O 1
ATOM 596 N N . VAL A 1 77 ? -0.216 -16.312 -3.359 1 93.44 77 VAL A N 1
ATOM 597 C CA . VAL A 1 77 ? 0.157 -17.688 -3.064 1 93.44 77 VAL A CA 1
ATOM 598 C C . VAL A 1 77 ? -1.052 -18.453 -2.523 1 93.44 77 VAL A C 1
ATOM 600 O O . VAL A 1 77 ? -1.189 -19.656 -2.75 1 93.44 77 VAL A O 1
ATOM 603 N N . ILE A 1 78 ? -1.935 -17.75 -1.887 1 92.56 78 ILE A N 1
ATOM 604 C CA . ILE A 1 78 ? -3.133 -18.359 -1.324 1 92.56 78 ILE A CA 1
ATOM 605 C C . ILE A 1 78 ? -4.09 -18.734 -2.449 1 92.56 78 ILE A C 1
ATOM 607 O O . ILE A 1 78 ? -4.613 -19.859 -2.473 1 92.56 78 ILE A O 1
ATOM 611 N N . SER A 1 79 ? -4.262 -17.781 -3.369 1 87.75 79 SER A N 1
ATOM 612 C CA . SER A 1 79 ? -5.117 -18.062 -4.52 1 87.75 79 SER A CA 1
ATOM 613 C C . SER A 1 79 ? -4.578 -19.234 -5.344 1 87.75 79 SER A C 1
ATOM 615 O O . SER A 1 79 ? -5.348 -20.047 -5.848 1 87.75 79 SER A O 1
ATOM 617 N N . ASN A 1 80 ? -3.32 -19.328 -5.469 1 85 80 ASN A N 1
ATOM 618 C CA . ASN A 1 80 ? -2.689 -20.375 -6.266 1 85 80 ASN A CA 1
ATOM 619 C C . ASN A 1 80 ? -2.799 -21.75 -5.59 1 85 80 ASN A C 1
ATOM 621 O O . ASN A 1 80 ? -3.006 -22.766 -6.258 1 85 80 ASN A O 1
ATOM 625 N N . LYS A 1 81 ? -2.738 -21.75 -4.297 1 85.88 81 LYS A N 1
ATOM 626 C CA . LYS A 1 81 ? -2.715 -23.016 -3.561 1 85.88 81 LYS A CA 1
ATOM 627 C C . LYS A 1 81 ? -4.129 -23.484 -3.242 1 85.88 81 LYS A C 1
ATOM 629 O O . LYS A 1 81 ? -4.406 -24.688 -3.262 1 85.88 81 LYS A O 1
ATOM 634 N N . ARG A 1 82 ? -5.109 -22.516 -2.984 1 86.56 82 ARG A N 1
ATOM 635 C CA . ARG A 1 82 ? -6.422 -22.906 -2.479 1 86.56 82 ARG A CA 1
ATOM 636 C C . ARG A 1 82 ? -7.527 -22.484 -3.436 1 86.56 82 ARG A C 1
ATOM 638 O O . ARG A 1 82 ? -8.68 -22.891 -3.287 1 86.56 82 ARG A O 1
ATOM 645 N N . GLU A 1 83 ? -7.246 -21.594 -4.445 1 83.81 83 GLU A N 1
ATOM 646 C CA . GLU A 1 83 ? -8.234 -21.094 -5.398 1 83.81 83 GLU A CA 1
ATOM 647 C C . GLU A 1 83 ? -9.383 -20.391 -4.688 1 83.81 83 GLU A C 1
ATOM 649 O O . GLU A 1 83 ? -10.555 -20.625 -5 1 83.81 83 GLU A O 1
ATOM 654 N N . ILE A 1 84 ? -9.094 -19.703 -3.646 1 84.12 84 ILE A N 1
ATOM 655 C CA . ILE A 1 84 ? -10.062 -18.906 -2.898 1 84.12 84 ILE A CA 1
ATOM 656 C C . ILE A 1 84 ? -9.617 -17.453 -2.857 1 84.12 84 ILE A C 1
ATOM 658 O O . ILE A 1 84 ? -8.453 -17.141 -3.121 1 84.12 84 ILE A O 1
ATOM 662 N N . GLY A 1 85 ? -10.586 -16.562 -2.555 1 89.38 85 GLY A N 1
ATOM 663 C CA . GLY A 1 85 ? -10.242 -15.18 -2.262 1 89.38 85 GLY A CA 1
ATOM 664 C C . GLY A 1 85 ? -9.633 -14.992 -0.885 1 89.38 85 GLY A C 1
ATOM 665 O O . GLY A 1 85 ? -9.578 -15.938 -0.092 1 89.38 85 GLY A O 1
ATOM 666 N N . TRP A 1 86 ? -9.156 -13.906 -0.65 1 93.44 86 TRP A N 1
ATOM 667 C CA . TRP A 1 86 ? -8.539 -13.594 0.636 1 93.44 86 TRP A CA 1
ATOM 668 C C . TRP A 1 86 ? -8.617 -12.102 0.931 1 93.44 86 TRP A C 1
ATOM 670 O O . TRP A 1 86 ? -8.797 -11.289 0.018 1 93.44 86 TRP A O 1
ATOM 680 N N . VAL A 1 87 ? -8.539 -11.727 2.195 1 94.5 87 VAL A N 1
ATOM 681 C CA . VAL A 1 87 ? -8.406 -10.352 2.658 1 94.5 87 VAL A CA 1
ATOM 682 C C . VAL A 1 87 ? -7.203 -10.234 3.59 1 94.5 87 VAL A C 1
ATOM 684 O O . VAL A 1 87 ? -6.855 -11.188 4.285 1 94.5 87 VAL A O 1
ATOM 687 N N . THR A 1 88 ? -6.59 -9.141 3.574 1 97.19 88 THR A N 1
ATOM 688 C CA . THR A 1 88 ? -5.43 -8.891 4.418 1 97.19 88 THR A CA 1
ATOM 689 C C . THR A 1 88 ? -5.855 -8.617 5.859 1 97.19 88 THR A C 1
ATOM 691 O O . THR A 1 88 ? -6.758 -7.812 6.102 1 97.19 88 THR A O 1
ATOM 694 N N . VAL A 1 89 ? -5.262 -9.297 6.758 1 98.38 89 VAL A N 1
ATOM 695 C CA . VAL A 1 89 ? -5.512 -9.102 8.18 1 98.38 89 VAL A CA 1
ATOM 696 C C . VAL A 1 89 ? -4.395 -8.266 8.789 1 98.38 89 VAL A C 1
ATOM 698 O O . VAL A 1 89 ? -4.652 -7.355 9.586 1 98.38 89 VAL A O 1
ATOM 701 N N . ARG A 1 90 ? -3.201 -8.633 8.492 1 98.75 90 ARG A N 1
ATOM 702 C CA . ARG A 1 90 ? -2.021 -7.891 8.922 1 98.75 90 ARG A CA 1
ATOM 703 C C . ARG A 1 90 ? -0.927 -7.938 7.863 1 98.75 90 ARG A C 1
ATOM 705 O O . ARG A 1 90 ? -0.704 -8.977 7.238 1 98.75 90 ARG A O 1
ATOM 712 N N . LEU A 1 91 ? -0.296 -6.898 7.637 1 98.81 91 LEU A N 1
ATOM 713 C CA . LEU A 1 91 ? 0.882 -6.863 6.777 1 98.81 91 LEU A CA 1
ATOM 714 C C . LEU A 1 91 ? 2.014 -6.082 7.441 1 98.81 91 LEU A C 1
ATOM 716 O O . LEU A 1 91 ? 1.811 -4.957 7.895 1 98.81 91 LEU A O 1
ATOM 720 N N . THR A 1 92 ? 3.131 -6.688 7.523 1 98.81 92 THR A N 1
ATOM 721 C CA . THR A 1 92 ? 4.363 -6.062 7.992 1 98.81 92 THR A CA 1
ATOM 722 C C . THR A 1 92 ? 5.406 -6.023 6.875 1 98.81 92 THR A C 1
ATOM 724 O O . THR A 1 92 ? 5.77 -7.062 6.32 1 98.81 92 THR A O 1
ATOM 727 N N . THR A 1 93 ? 5.852 -4.848 6.59 1 98.81 93 THR A N 1
ATOM 728 C CA . THR A 1 93 ? 6.844 -4.676 5.531 1 98.81 93 THR A CA 1
ATOM 729 C C . THR A 1 93 ? 8.086 -3.98 6.066 1 98.81 93 THR A C 1
ATOM 731 O O . THR A 1 93 ? 7.992 -2.941 6.727 1 98.81 93 THR A O 1
ATOM 734 N N . ASP A 1 94 ? 9.195 -4.512 5.809 1 98.88 94 ASP A N 1
ATOM 735 C CA . ASP A 1 94 ? 10.5 -3.924 6.098 1 98.88 94 ASP A CA 1
ATOM 736 C C . ASP A 1 94 ? 11.203 -3.477 4.816 1 98.88 94 ASP A C 1
ATOM 738 O O . ASP A 1 94 ? 11.562 -4.305 3.982 1 98.88 94 ASP A O 1
ATOM 742 N N . PHE A 1 95 ? 11.328 -2.215 4.738 1 98.69 95 PHE A N 1
ATOM 743 C CA . PHE A 1 95 ? 11.992 -1.65 3.568 1 98.69 95 PHE A CA 1
ATOM 744 C C . PHE A 1 95 ? 13.508 -1.69 3.734 1 98.69 95 PHE A C 1
ATOM 746 O O . PHE A 1 95 ? 14.047 -1.187 4.723 1 98.69 95 PHE A O 1
ATOM 753 N N . LEU A 1 96 ? 14.148 -2.246 2.729 1 98.44 96 LEU A N 1
ATOM 754 C CA . LEU A 1 96 ? 15.594 -2.406 2.812 1 98.44 96 LEU A CA 1
ATOM 755 C C . LEU A 1 96 ? 16.297 -1.538 1.775 1 98.44 96 LEU A C 1
ATOM 757 O O . LEU A 1 96 ? 17.453 -1.149 1.966 1 98.44 96 LEU A O 1
ATOM 761 N N . SER A 1 97 ? 15.648 -1.323 0.693 1 97.12 97 SER A N 1
ATOM 762 C CA . SER A 1 97 ? 16.109 -0.425 -0.359 1 97.12 97 SER A CA 1
ATOM 763 C C . SER A 1 97 ? 14.953 0.044 -1.236 1 97.12 97 SER A C 1
ATOM 765 O O . SER A 1 97 ? 13.805 -0.335 -1.012 1 97.12 97 SER A O 1
ATOM 767 N N . GLY A 1 98 ? 15.219 0.943 -2.188 1 96.12 98 GLY A N 1
ATOM 768 C CA . GLY A 1 98 ? 14.195 1.476 -3.074 1 96.12 98 GLY A CA 1
ATOM 769 C C . GLY A 1 98 ? 14.336 1.002 -4.508 1 96.12 98 GLY A C 1
ATOM 770 O O . GLY A 1 98 ? 15.32 0.34 -4.852 1 96.12 98 GLY A O 1
ATOM 771 N N . ALA A 1 99 ? 13.305 1.211 -5.289 1 97.5 99 ALA A N 1
ATOM 772 C CA . ALA A 1 99 ? 13.344 0.96 -6.727 1 97.5 99 ALA A CA 1
ATOM 773 C C . ALA A 1 99 ? 13.336 2.268 -7.512 1 97.5 99 ALA A C 1
ATOM 775 O O . ALA A 1 99 ? 12.641 3.217 -7.145 1 97.5 99 ALA A O 1
ATOM 776 N N . HIS A 1 100 ? 14.055 2.293 -8.57 1 96.44 100 HIS A N 1
ATOM 777 C CA . HIS A 1 100 ? 14.156 3.486 -9.398 1 96.44 100 HIS A CA 1
ATOM 778 C C . HIS A 1 100 ? 13.266 3.377 -10.633 1 96.44 100 HIS A C 1
ATOM 780 O O . HIS A 1 100 ? 12.789 2.289 -10.961 1 96.44 100 HIS A O 1
ATOM 786 N N . MET A 1 101 ? 13.125 4.531 -11.227 1 95.56 101 MET A N 1
ATOM 787 C CA . MET A 1 101 ? 12.383 4.578 -12.484 1 95.56 101 MET A CA 1
ATOM 788 C C . MET A 1 101 ? 12.945 3.576 -13.484 1 95.56 101 MET A C 1
ATOM 790 O O . MET A 1 101 ? 14.164 3.502 -13.688 1 95.56 101 MET A O 1
ATOM 794 N N . GLY A 1 102 ? 12.008 2.729 -14.078 1 96.12 102 GLY A N 1
ATOM 795 C CA . GLY A 1 102 ? 12.414 1.784 -15.102 1 96.12 102 GLY A CA 1
ATOM 796 C C . GLY A 1 102 ? 12.805 0.426 -14.547 1 96.12 102 GLY A C 1
ATOM 797 O O . GLY A 1 102 ? 12.914 -0.547 -15.297 1 96.12 102 GLY A O 1
ATOM 798 N N . ASP A 1 103 ? 12.984 0.303 -13.242 1 97.44 103 ASP A N 1
ATOM 799 C CA . ASP A 1 103 ? 13.359 -0.964 -12.625 1 97.44 103 ASP A CA 1
ATOM 800 C C . ASP A 1 103 ? 12.281 -2.02 -12.828 1 97.44 103 ASP A C 1
ATOM 802 O O . ASP A 1 103 ? 11.086 -1.711 -12.766 1 97.44 103 ASP A O 1
ATOM 806 N N . TRP A 1 104 ? 12.703 -3.262 -13.109 1 98.38 104 TRP A N 1
ATOM 807 C CA . TRP A 1 104 ? 11.836 -4.434 -13.062 1 98.38 104 TRP A CA 1
ATOM 808 C C . TRP A 1 104 ? 11.781 -5.012 -11.648 1 98.38 104 TRP A C 1
ATOM 810 O O . TRP A 1 104 ? 12.789 -5.504 -11.133 1 98.38 104 TRP A O 1
ATOM 820 N N . VAL A 1 105 ? 10.602 -4.953 -11.023 1 98.75 105 VAL A N 1
ATOM 821 C CA . VAL A 1 105 ? 10.43 -5.359 -9.633 1 98.75 105 VAL A CA 1
ATOM 822 C C . VAL A 1 105 ? 9.664 -6.684 -9.57 1 98.75 105 VAL A C 1
ATOM 824 O O . VAL A 1 105 ? 8.633 -6.84 -10.227 1 98.75 105 VAL A O 1
ATOM 827 N N . GLU A 1 106 ? 10.172 -7.594 -8.773 1 98.81 106 GLU A N 1
ATOM 828 C CA . GLU A 1 106 ? 9.57 -8.914 -8.648 1 98.81 106 GLU A CA 1
ATOM 829 C C . GLU A 1 106 ? 9.18 -9.211 -7.207 1 98.81 106 GLU A C 1
ATOM 831 O O . GLU A 1 106 ? 9.734 -8.633 -6.273 1 98.81 106 GLU A O 1
ATOM 836 N N . GLY A 1 107 ? 8.227 -10.086 -7.023 1 98.69 107 GLY A N 1
ATOM 837 C CA . GLY A 1 107 ? 7.781 -10.508 -5.707 1 98.69 107 GLY A CA 1
ATOM 838 C C . GLY A 1 107 ? 7.387 -11.969 -5.652 1 98.69 107 GLY A C 1
ATOM 839 O O . GLY A 1 107 ? 6.805 -12.5 -6.602 1 98.69 107 GLY A O 1
ATOM 840 N N . THR A 1 108 ? 7.691 -12.594 -4.59 1 97.88 108 THR A N 1
ATOM 841 C CA . THR A 1 108 ? 7.285 -13.969 -4.328 1 97.88 108 THR A CA 1
ATOM 842 C C . THR A 1 108 ? 6.996 -14.18 -2.846 1 97.88 108 THR A C 1
ATOM 844 O O . THR A 1 108 ? 7.273 -13.297 -2.025 1 97.88 108 THR A O 1
ATOM 847 N N . SER A 1 109 ? 6.367 -15.281 -2.559 1 97.81 109 SER A N 1
ATOM 848 C CA . SER A 1 109 ? 6.039 -15.562 -1.164 1 97.81 109 SER A CA 1
ATOM 849 C C . SER A 1 109 ? 5.867 -17.062 -0.928 1 97.81 109 SER A C 1
ATOM 851 O O . SER A 1 109 ? 5.824 -17.844 -1.88 1 97.81 109 SER A O 1
ATOM 853 N N . ASP A 1 110 ? 5.832 -17.406 0.375 1 96.75 110 ASP A N 1
ATOM 854 C CA . ASP A 1 110 ? 5.543 -18.766 0.808 1 96.75 110 ASP A CA 1
ATOM 855 C C . ASP A 1 110 ? 4.605 -18.781 2.012 1 96.75 110 ASP A C 1
ATOM 857 O O . ASP A 1 110 ? 4.711 -17.922 2.895 1 96.75 110 ASP A O 1
ATOM 861 N N . VAL A 1 111 ? 3.795 -19.812 2.039 1 97.06 111 VAL A N 1
ATOM 862 C CA . VAL A 1 111 ? 2.945 -20 3.209 1 97.06 111 VAL A CA 1
ATOM 863 C C . VAL A 1 111 ? 3.734 -20.688 4.316 1 97.06 111 VAL A C 1
ATOM 865 O O . VAL A 1 111 ? 4.215 -21.812 4.133 1 97.06 111 VAL A O 1
ATOM 868 N N . ILE A 1 112 ? 3.795 -20.047 5.434 1 97.88 112 ILE A N 1
ATOM 869 C CA . ILE A 1 112 ? 4.496 -20.594 6.594 1 97.88 112 ILE A CA 1
ATOM 870 C C . ILE A 1 112 ? 3.559 -21.516 7.375 1 97.88 112 ILE A C 1
ATOM 872 O O . ILE A 1 112 ? 3.963 -22.594 7.82 1 97.88 112 ILE A O 1
ATOM 876 N N . THR A 1 113 ? 2.322 -21.047 7.574 1 97.81 113 THR A N 1
ATOM 877 C CA . THR A 1 113 ? 1.32 -21.828 8.289 1 97.81 113 THR A CA 1
ATOM 878 C C . THR A 1 113 ? -0.082 -21.5 7.785 1 97.81 113 THR A C 1
ATOM 880 O O . THR A 1 113 ? -0.321 -20.422 7.25 1 97.81 113 THR A O 1
ATOM 883 N N . GLU A 1 114 ? -0.859 -22.438 7.875 1 96.5 114 GLU A N 1
ATOM 884 C CA . GLU A 1 114 ? -2.287 -22.312 7.594 1 96.5 114 GLU A CA 1
ATOM 885 C C . GLU A 1 114 ? -3.123 -22.984 8.68 1 96.5 114 GLU A C 1
ATOM 887 O O . GLU A 1 114 ? -2.902 -24.141 9.023 1 96.5 114 GLU A O 1
ATOM 892 N N . GLN A 1 115 ? -3.988 -22.188 9.25 1 95.75 115 GLN A N 1
ATOM 893 C CA . GLN A 1 115 ? -4.926 -22.719 10.242 1 95.75 115 GLN A CA 1
ATOM 894 C C . GLN A 1 115 ? -6.285 -22.031 10.117 1 95.75 115 GLN A C 1
ATOM 896 O O . GLN A 1 115 ? -6.387 -20.812 10.211 1 95.75 115 GLN A O 1
ATOM 901 N N . ASP A 1 116 ? -7.363 -22.859 9.938 1 93.81 116 ASP A N 1
ATOM 902 C CA . ASP A 1 116 ? -8.734 -22.359 9.906 1 93.81 116 ASP A CA 1
ATOM 903 C C . ASP A 1 116 ? -8.883 -21.203 8.914 1 93.81 116 ASP A C 1
ATOM 905 O O . ASP A 1 116 ? -9.414 -20.156 9.25 1 93.81 116 ASP A O 1
ATO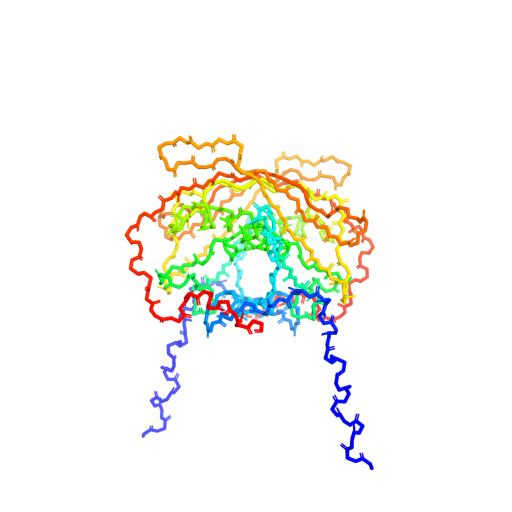M 909 N N . ASP A 1 117 ? -8.305 -21.281 7.754 1 93.44 117 ASP A N 1
ATOM 910 C CA . ASP A 1 117 ? -8.391 -20.359 6.629 1 93.44 117 ASP A CA 1
ATOM 911 C C . ASP A 1 117 ? -7.637 -19.062 6.922 1 93.44 117 ASP A C 1
ATOM 913 O O . ASP A 1 117 ? -7.922 -18.016 6.328 1 93.44 117 ASP A O 1
ATOM 917 N N . VAL A 1 118 ? -6.797 -19.188 7.969 1 97.19 118 VAL A N 1
ATOM 918 C CA . VAL A 1 118 ? -5.863 -18.094 8.219 1 97.19 118 VAL A CA 1
ATOM 919 C C . VAL A 1 118 ? -4.469 -18.484 7.734 1 97.19 118 VAL A C 1
ATOM 921 O O . VAL A 1 118 ? -3.953 -19.531 8.102 1 97.19 118 VAL A O 1
ATOM 924 N N . PHE A 1 119 ? -3.9 -17.625 6.984 1 98.25 119 PHE A N 1
ATOM 925 C CA . PHE A 1 119 ? -2.615 -17.922 6.359 1 98.25 119 PHE A CA 1
ATOM 926 C C . PHE A 1 119 ? -1.543 -16.953 6.852 1 98.25 119 PHE A C 1
ATOM 928 O O . PHE A 1 119 ? -1.721 -15.734 6.789 1 98.25 119 PHE A O 1
ATOM 935 N N . THR A 1 120 ? -0.488 -17.531 7.367 1 98.69 120 THR A N 1
ATOM 936 C CA . THR A 1 120 ? 0.722 -16.75 7.586 1 98.69 120 THR A CA 1
ATOM 937 C C . THR A 1 120 ? 1.687 -16.906 6.414 1 98.69 120 THR A C 1
ATOM 939 O O . THR A 1 120 ? 2.111 -18.016 6.094 1 98.69 120 THR A O 1
ATOM 942 N N . VAL A 1 121 ? 2.006 -15.758 5.82 1 98.62 121 VAL A N 1
ATOM 943 C CA . VAL A 1 121 ? 2.779 -15.758 4.582 1 98.62 121 VAL A CA 1
ATOM 944 C C . VAL A 1 121 ? 4.043 -14.914 4.762 1 98.62 121 VAL A C 1
ATOM 946 O O . VAL A 1 121 ? 3.992 -13.82 5.336 1 98.62 121 VAL A O 1
ATOM 949 N N . ARG A 1 122 ? 5.168 -15.445 4.352 1 98.75 122 ARG A N 1
ATOM 950 C CA . ARG A 1 122 ? 6.414 -14.688 4.281 1 98.75 122 ARG A CA 1
ATOM 951 C C . ARG A 1 122 ? 6.77 -14.352 2.838 1 98.75 122 ARG A C 1
ATOM 953 O O . ARG A 1 122 ? 6.637 -15.195 1.947 1 98.75 122 ARG A O 1
ATOM 960 N N . GLY A 1 123 ? 7.258 -13.102 2.625 1 98.62 123 GLY A N 1
ATOM 961 C CA . GLY A 1 123 ? 7.496 -12.711 1.245 1 98.62 123 GLY A CA 1
ATOM 962 C C . GLY A 1 123 ? 8.727 -11.844 1.075 1 98.62 123 GLY A C 1
ATOM 963 O O . GLY A 1 123 ? 9.305 -11.375 2.059 1 98.62 123 GLY A O 1
ATOM 964 N N . ARG A 1 124 ? 9.078 -11.719 -0.19 1 98.81 124 ARG A N 1
ATOM 965 C CA . ARG A 1 124 ? 10.203 -10.883 -0.602 1 98.81 124 ARG A CA 1
ATOM 966 C C . ARG A 1 124 ? 9.891 -10.141 -1.896 1 98.81 124 ARG A C 1
ATOM 968 O O . ARG A 1 124 ? 9.297 -10.711 -2.814 1 98.81 124 ARG A O 1
ATOM 975 N N . ILE A 1 125 ? 10.227 -8.891 -1.952 1 98.94 125 ILE A N 1
ATOM 976 C CA . ILE A 1 125 ? 10.227 -8.055 -3.152 1 98.94 125 ILE A CA 1
ATOM 977 C C . ILE A 1 125 ? 11.664 -7.676 -3.512 1 98.94 125 ILE A C 1
ATOM 979 O O . ILE A 1 125 ? 12.453 -7.305 -2.637 1 98.94 125 ILE A O 1
ATOM 983 N N . TRP A 1 126 ? 11.984 -7.723 -4.828 1 98.88 126 TRP A N 1
ATOM 984 C CA . TRP A 1 126 ? 13.375 -7.438 -5.184 1 98.88 126 TRP A CA 1
ATOM 985 C C . TRP A 1 126 ? 13.469 -6.875 -6.598 1 98.88 126 TRP A C 1
ATOM 987 O O . TRP A 1 126 ? 12.492 -6.914 -7.355 1 98.88 126 TRP A O 1
ATOM 997 N N . CYS A 1 127 ? 14.516 -6.328 -6.898 1 98.38 127 CYS A N 1
ATOM 998 C CA . CYS A 1 127 ? 14.953 -5.85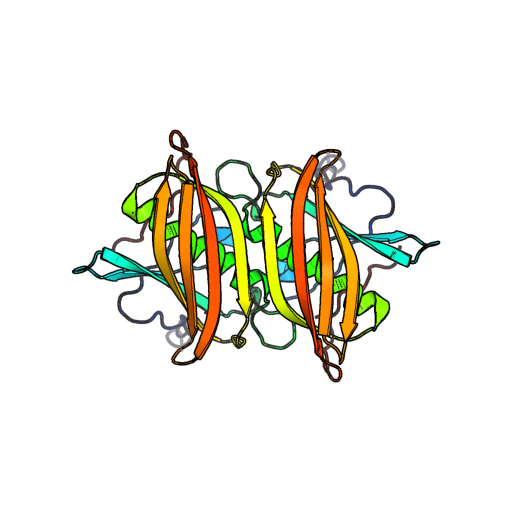5 -8.211 1 98.38 127 CYS A CA 1
ATOM 999 C C . CYS A 1 127 ? 16.391 -6.285 -8.5 1 98.38 127 CYS A C 1
ATOM 1001 O O . CYS A 1 127 ? 17.312 -5.809 -7.852 1 98.38 127 CYS A O 1
ATOM 1003 N N . GLY A 1 128 ? 16.516 -7.102 -9.539 1 96.62 128 GLY A N 1
ATOM 1004 C CA . GLY A 1 128 ? 17.844 -7.664 -9.734 1 96.62 128 GLY A CA 1
ATOM 1005 C C . GLY A 1 128 ? 18.391 -8.367 -8.508 1 96.62 128 GLY A C 1
ATOM 1006 O O . GLY A 1 128 ? 17.734 -9.258 -7.953 1 96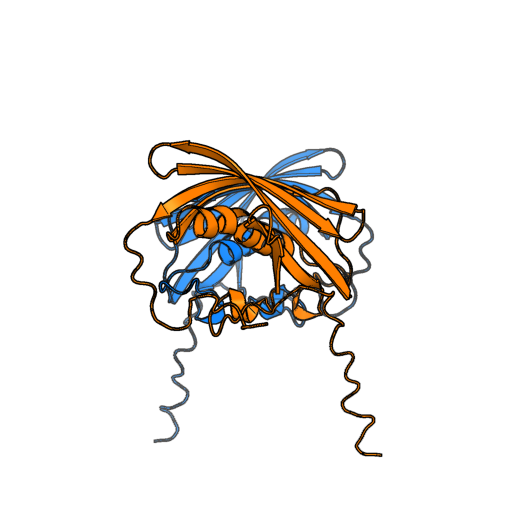.62 128 GLY A O 1
ATOM 1007 N N . ASP A 1 129 ? 19.531 -7.914 -8.094 1 96.88 129 ASP A N 1
ATOM 1008 C CA . ASP A 1 129 ? 20.172 -8.555 -6.941 1 96.88 129 ASP A CA 1
ATOM 1009 C C . ASP A 1 129 ? 19.812 -7.82 -5.645 1 96.88 129 ASP A C 1
ATOM 1011 O O . ASP A 1 129 ? 20.188 -8.258 -4.559 1 96.88 129 ASP A O 1
ATOM 1015 N N . ARG A 1 130 ? 19.016 -6.797 -5.711 1 97.94 130 ARG A N 1
ATOM 1016 C CA . ARG A 1 130 ? 18.703 -5.969 -4.551 1 97.94 130 ARG A CA 1
ATOM 1017 C C . ARG A 1 130 ? 17.359 -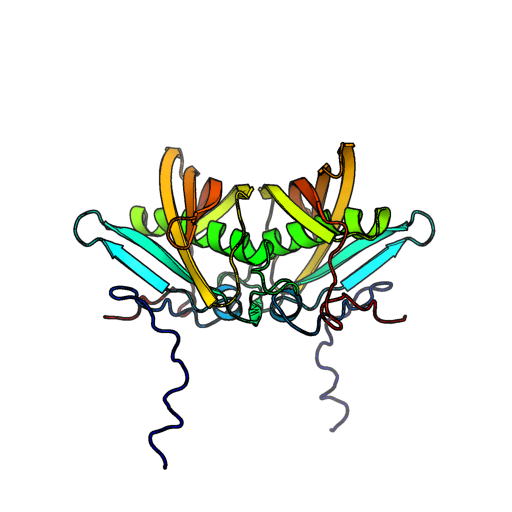6.344 -3.951 1 97.94 130 ARG A C 1
ATOM 1019 O O . ARG A 1 130 ? 16.344 -6.328 -4.645 1 97.94 130 ARG A O 1
ATOM 1026 N N . THR A 1 131 ? 17.453 -6.727 -2.693 1 98.81 131 THR A N 1
ATOM 1027 C CA . THR A 1 131 ? 16.203 -6.891 -1.975 1 98.81 131 THR A CA 1
ATOM 1028 C C . THR A 1 131 ? 15.617 -5.535 -1.588 1 98.81 131 THR A C 1
ATOM 1030 O O . THR A 1 131 ? 16.328 -4.68 -1.047 1 98.81 131 THR A O 1
ATOM 1033 N N . LEU A 1 132 ? 14.359 -5.32 -1.905 1 98.81 132 LEU A N 1
ATOM 1034 C CA . LEU A 1 132 ? 13.688 -4.059 -1.611 1 98.81 132 LEU A CA 1
ATOM 1035 C C . LEU A 1 132 ? 12.883 -4.16 -0.321 1 98.81 132 LEU A C 1
ATOM 1037 O O . LEU A 1 132 ? 12.961 -3.275 0.533 1 98.81 132 LEU A O 1
ATOM 1041 N N . ILE A 1 133 ? 12.094 -5.211 -0.182 1 98.88 133 ILE A N 1
ATOM 1042 C CA . ILE A 1 133 ? 11.203 -5.391 0.962 1 98.88 133 ILE A CA 1
ATOM 1043 C C . ILE A 1 133 ? 11.18 -6.863 1.368 1 98.88 133 ILE A C 1
ATOM 1045 O O . ILE A 1 133 ? 11.141 -7.75 0.512 1 98.88 133 ILE A O 1
ATOM 1049 N N . THR A 1 134 ? 11.227 -7.148 2.611 1 98.88 134 THR A N 1
ATOM 1050 C CA . THR A 1 134 ? 10.789 -8.414 3.193 1 98.88 134 THR A CA 1
ATOM 1051 C C . THR A 1 134 ? 9.664 -8.188 4.195 1 98.88 134 THR A C 1
ATOM 1053 O O . THR A 1 134 ? 9.391 -7.055 4.59 1 98.88 134 THR A O 1
ATOM 1056 N N . GLY A 1 135 ? 9.008 -9.281 4.523 1 98.75 135 GLY A N 1
ATOM 1057 C CA . GLY A 1 135 ? 7.945 -9.109 5.504 1 98.75 135 GLY A CA 1
ATOM 1058 C C . GLY A 1 135 ? 7.047 -10.328 5.633 1 98.75 135 GLY A C 1
ATOM 1059 O O . GLY A 1 135 ? 7.387 -11.414 5.152 1 98.75 135 GLY A O 1
ATOM 1060 N N . THR A 1 136 ? 5.996 -10.109 6.402 1 98.75 136 THR A N 1
ATOM 1061 C CA . THR A 1 136 ? 5.023 -11.156 6.688 1 98.75 136 THR A CA 1
ATOM 1062 C C . THR A 1 136 ? 3.598 -10.625 6.566 1 98.75 136 THR A C 1
ATOM 1064 O O . THR A 1 136 ? 3.314 -9.5 6.973 1 98.75 136 THR A O 1
ATOM 1067 N N . GLY A 1 137 ? 2.814 -11.43 6.023 1 98.69 137 GLY A N 1
ATOM 1068 C CA . GLY A 1 137 ? 1.39 -11.148 5.953 1 98.69 137 GLY A CA 1
ATOM 1069 C C . GLY A 1 137 ? 0.536 -12.219 6.598 1 98.69 137 GLY A C 1
ATOM 1070 O O . GLY A 1 137 ? 0.848 -13.406 6.504 1 98.69 137 GLY A O 1
ATOM 1071 N N . ILE A 1 138 ? -0.502 -11.797 7.246 1 98.75 138 ILE A N 1
ATOM 1072 C CA . ILE A 1 138 ? -1.584 -12.664 7.699 1 98.75 138 ILE A CA 1
ATOM 1073 C C . ILE A 1 138 ? -2.84 -12.398 6.875 1 98.75 138 ILE A C 1
ATOM 1075 O O . ILE A 1 138 ? -3.275 -11.25 6.746 1 98.75 138 ILE A O 1
ATOM 1079 N N . TYR A 1 139 ? -3.373 -13.414 6.332 1 97.94 139 TYR A N 1
ATOM 1080 C CA . TYR A 1 139 ? -4.539 -13.305 5.461 1 97.94 139 TYR A CA 1
ATOM 1081 C C . TYR A 1 139 ? -5.645 -14.25 5.91 1 97.94 139 TYR A C 1
ATOM 1083 O O . TYR A 1 139 ? -5.371 -15.336 6.434 1 97.94 139 TYR A O 1
ATOM 1091 N N . LYS A 1 140 ? -6.824 -13.828 5.664 1 96.69 140 LYS A N 1
ATOM 1092 C CA . LYS A 1 140 ? -7.992 -14.672 5.883 1 96.69 140 LYS A CA 1
ATOM 1093 C C . LYS A 1 140 ? -8.617 -15.102 4.555 1 96.69 140 LYS A C 1
ATOM 1095 O O . LYS A 1 140 ? -9 -14.258 3.74 1 96.69 140 LYS A O 1
ATOM 1100 N N . GLY A 1 141 ? -8.695 -16.391 4.371 1 94.31 141 GLY A N 1
ATOM 1101 C CA . GLY A 1 141 ? -9.375 -16.922 3.203 1 94.31 141 GLY A CA 1
ATOM 1102 C C . GLY A 1 141 ? -10.875 -16.703 3.232 1 94.31 141 GLY A C 1
ATOM 1103 O O . GLY A 1 141 ? -11.5 -16.812 4.285 1 94.31 141 GLY A O 1
ATOM 1104 N N . ILE A 1 142 ? -11.414 -16.281 2.035 1 87.94 142 ILE A N 1
ATOM 1105 C CA . ILE A 1 142 ? -12.852 -16.078 1.946 1 87.94 142 ILE A CA 1
ATOM 1106 C C . ILE A 1 142 ? -13.438 -16.984 0.861 1 87.94 142 ILE A C 1
ATOM 1108 O O . ILE A 1 142 ? -12.867 -17.109 -0.222 1 87.94 142 ILE A O 1
ATOM 1112 N N . ARG A 1 143 ? -14.109 -18.094 1.172 1 69.81 143 ARG A N 1
ATOM 1113 C CA . ARG A 1 143 ? -14.664 -19.109 0.278 1 69.81 143 ARG A CA 1
ATOM 1114 C C . ARG A 1 143 ? -15.555 -18.469 -0.787 1 69.81 143 ARG A C 1
ATOM 1116 O O . ARG A 1 143 ? -15.492 -18.844 -1.959 1 69.81 143 ARG A O 1
ATOM 1123 N N . SER A 1 144 ? -16.766 -18.062 -0.628 1 56.59 144 SER A N 1
ATOM 1124 C CA . SER A 1 144 ? -17.828 -17.828 -1.607 1 56.59 144 SER A CA 1
ATOM 1125 C C . SER A 1 144 ? -17.562 -16.578 -2.422 1 56.59 144 SER A C 1
ATOM 1127 O O . SER A 1 144 ? -17.953 -15.477 -2.018 1 56.59 144 SER A O 1
ATOM 1129 N N . ILE A 1 145 ? -16.344 -16.297 -2.734 1 50 145 ILE A N 1
ATOM 1130 C CA . ILE A 1 145 ? -16.484 -14.969 -3.307 1 50 145 ILE A CA 1
ATOM 1131 C C . ILE A 1 145 ? -17.047 -15.07 -4.723 1 50 145 ILE A C 1
ATOM 1133 O O . ILE A 1 145 ? -16.453 -15.711 -5.59 1 50 145 ILE A O 1
ATOM 1137 N N . SER A 1 146 ? -18.328 -15.102 -4.879 1 46 146 SER A N 1
ATOM 1138 C CA . SER A 1 146 ? -18.859 -14.875 -6.215 1 46 146 SER A CA 1
ATOM 1139 C C . SER A 1 146 ? -18.125 -13.742 -6.922 1 46 146 SER A C 1
ATOM 1141 O O . SER A 1 146 ? -18.219 -12.578 -6.527 1 46 146 SER A O 1
ATOM 1143 N N . ARG A 1 147 ? -16.953 -14.023 -7.223 1 47.38 147 ARG A N 1
ATOM 1144 C CA . ARG A 1 147 ? -16.219 -13 -7.957 1 47.38 147 ARG A CA 1
ATOM 1145 C C . ARG A 1 147 ? -16.906 -12.68 -9.281 1 47.38 147 ARG A C 1
ATOM 1147 O O . ARG A 1 147 ? -17.344 -13.586 -9.992 1 47.38 147 ARG A O 1
ATOM 1154 N N . LYS A 1 148 ? -17.438 -11.523 -9.312 1 44.28 148 LYS A N 1
ATOM 1155 C CA . LYS A 1 148 ? -18.047 -11.133 -10.578 1 44.28 148 LYS A CA 1
ATOM 1156 C C . LYS A 1 148 ? -17.094 -11.344 -11.75 1 44.28 148 LYS A C 1
ATOM 1158 O O . LYS A 1 148 ? -15.891 -11.141 -11.617 1 44.28 148 LYS A O 1
ATOM 1163 N N . ALA A 1 149 ? -17.5 -11.617 -12.93 1 38.62 149 ALA A N 1
ATOM 1164 C CA . ALA A 1 149 ? -16.922 -11.75 -14.258 1 38.62 149 ALA A CA 1
ATOM 1165 C C . ALA A 1 149 ? -16.156 -10.492 -14.656 1 38.62 149 ALA A C 1
ATOM 1167 O O . ALA A 1 149 ? -16.656 -9.375 -14.508 1 38.62 149 ALA A O 1
ATOM 1168 N N . GLY A 1 150 ? -14.625 -10.422 -14.836 1 42.28 150 GLY A N 1
ATOM 1169 C CA . GLY A 1 150 ? -13.75 -9.328 -15.258 1 42.28 150 GLY A CA 1
ATOM 1170 C C . GLY A 1 150 ? -12.75 -8.93 -14.195 1 42.28 150 GLY A C 1
ATOM 1171 O O . GLY A 1 150 ? -11.875 -8.094 -14.438 1 42.28 150 GLY A O 1
ATOM 1172 N N . GLU A 1 151 ? -13.211 -9.188 -13.039 1 42.22 151 GLU A N 1
ATOM 1173 C CA . GLU A 1 151 ? -12.273 -8.852 -11.977 1 42.22 151 GLU A CA 1
ATOM 1174 C C . GLU A 1 151 ? -11.258 -9.977 -11.758 1 42.22 151 GLU A C 1
ATOM 1176 O O . GLU A 1 151 ? -10.398 -9.883 -10.875 1 42.22 151 GLU A O 1
ATOM 1181 N N . ARG A 1 152 ? -11.523 -11.055 -12.375 1 44.75 152 ARG A N 1
ATOM 1182 C CA . ARG A 1 152 ? -10.555 -12.141 -12.32 1 44.75 152 ARG A CA 1
ATOM 1183 C C . ARG A 1 152 ? -9.352 -11.852 -13.211 1 44.75 152 ARG A C 1
ATOM 1185 O O . ARG A 1 152 ? -9.492 -11.258 -14.281 1 44.75 152 ARG A O 1
ATOM 1192 N N . GLU A 1 153 ? -8.148 -11.898 -12.562 1 45.22 153 GLU A N 1
ATOM 1193 C CA . GLU A 1 153 ? -6.914 -11.906 -13.344 1 45.22 153 GLU A CA 1
ATOM 1194 C C . GLU A 1 153 ? -6.957 -12.969 -14.438 1 45.22 153 GLU A C 1
ATOM 1196 O O . GLU A 1 153 ? -7.027 -14.164 -14.156 1 45.22 153 GLU A O 1
ATOM 1201 N N . ALA A 1 154 ? -7.645 -12.664 -15.547 1 45.88 154 ALA A N 1
ATOM 1202 C CA . ALA A 1 154 ? -7.453 -13.656 -16.609 1 45.88 154 ALA A CA 1
ATOM 1203 C C . ALA A 1 154 ? -5.984 -13.742 -17.016 1 45.88 154 ALA A C 1
ATOM 1205 O O . ALA A 1 154 ? -5.324 -12.727 -17.219 1 45.88 154 ALA A O 1
ATOM 1206 N N . ARG A 1 155 ? -5.285 -14.852 -16.625 1 45.16 155 ARG A N 1
ATOM 1207 C CA . ARG A 1 155 ? -3.92 -15.055 -17.094 1 45.16 155 ARG A CA 1
ATOM 1208 C C . ARG A 1 155 ? -3.859 -15.016 -18.625 1 45.16 155 ARG A C 1
ATOM 1210 O O . ARG A 1 155 ? -4.68 -15.641 -19.297 1 45.16 155 ARG A O 1
ATOM 1217 N N . GLY A 1 156 ? -3.318 -13.953 -19.094 1 37.53 156 GLY A N 1
ATOM 1218 C CA . GLY A 1 156 ? -3.123 -13.977 -20.531 1 37.53 156 GLY A CA 1
ATOM 1219 C C . GLY A 1 156 ? -2.445 -15.25 -21.031 1 37.53 156 GLY A C 1
ATOM 1220 O O . GLY A 1 156 ? -1.705 -15.891 -20.281 1 37.53 156 GLY A O 1
ATOM 1221 N N . VAL A 1 157 ? -3.074 -16.062 -21.938 1 36.12 157 VAL A N 1
ATOM 1222 C CA . VAL A 1 157 ? -2.504 -17.25 -22.562 1 36.12 157 VAL A CA 1
ATOM 1223 C C . VAL A 1 157 ? -1.196 -16.891 -23.266 1 36.12 157 VAL A C 1
ATOM 1225 O O . VAL A 1 157 ? -1.116 -15.867 -23.953 1 36.12 157 VAL A O 1
ATOM 1228 N N . ALA A 1 158 ? -0.043 -17.609 -22.781 1 39.44 158 ALA A N 1
ATOM 1229 C CA . ALA A 1 158 ? 1.194 -17.547 -23.562 1 39.44 158 ALA A CA 1
ATOM 1230 C C . ALA A 1 158 ? 0.992 -18.109 -24.969 1 39.44 158 ALA A C 1
ATOM 1232 O O . ALA A 1 158 ? 0.191 -19.031 -25.156 1 39.44 158 ALA A O 1
ATOM 1233 N N . MET B 1 1 ? -31.844 22.484 -20.422 1 30.38 1 MET B N 1
ATOM 1234 C CA . MET B 1 1 ? -31.297 21.141 -20.625 1 30.38 1 MET B CA 1
ATOM 1235 C C . MET B 1 1 ? -29.844 21.078 -20.156 1 30.38 1 MET B C 1
ATOM 1237 O O . MET B 1 1 ? -29.281 20 -19.969 1 30.38 1 MET B O 1
ATOM 1241 N N . SER B 1 2 ? -29 22.156 -20.359 1 36.84 2 SER B N 1
ATOM 1242 C CA . SER B 1 2 ? -27.562 22.344 -20.188 1 36.84 2 SER B CA 1
ATOM 1243 C C . SER B 1 2 ? -27.172 22.219 -18.719 1 36.84 2 SER B C 1
ATOM 1245 O O . SER B 1 2 ? -26.016 21.906 -18.391 1 36.84 2 SER B O 1
ATOM 1247 N N . ASP B 1 3 ? -27.906 22.734 -17.766 1 39.47 3 ASP B N 1
ATOM 1248 C CA . ASP B 1 3 ? -27.641 22.891 -16.344 1 39.47 3 ASP B CA 1
ATOM 1249 C C . ASP B 1 3 ? -27.5 21.531 -15.656 1 39.47 3 ASP B C 1
ATOM 1251 O O . ASP B 1 3 ? -27.125 21.469 -14.484 1 39.47 3 ASP B O 1
ATOM 1255 N N . ASP B 1 4 ? -28.203 20.484 -16.125 1 38.06 4 ASP B N 1
ATOM 1256 C CA . ASP B 1 4 ? -28.328 19.203 -15.445 1 38.06 4 ASP B CA 1
ATOM 1257 C C . ASP B 1 4 ? -26.984 18.469 -15.422 1 38.06 4 ASP B C 1
ATOM 1259 O O . ASP B 1 4 ? -26.828 17.469 -14.719 1 38.06 4 ASP B O 1
ATOM 1263 N N . LEU B 1 5 ? -26.234 18.578 -16.453 1 36.94 5 LEU B N 1
ATOM 1264 C CA . LEU B 1 5 ? -25.016 17.797 -16.641 1 36.94 5 LEU B CA 1
ATOM 1265 C C . LEU B 1 5 ? -24.047 18.016 -15.484 1 36.94 5 LEU B C 1
ATOM 1267 O O . LEU B 1 5 ? -23.281 17.109 -15.125 1 36.94 5 LEU B O 1
ATOM 1271 N N . THR B 1 6 ? -23.859 19.266 -15.086 1 37.34 6 THR B N 1
ATOM 1272 C CA . THR B 1 6 ? -22.828 19.578 -14.109 1 37.34 6 THR B CA 1
ATOM 1273 C C . THR B 1 6 ? -23.188 19.016 -12.734 1 37.34 6 THR B C 1
ATOM 1275 O O . THR B 1 6 ? -22.562 19.344 -11.734 1 37.34 6 THR B O 1
ATOM 1278 N N . GLU B 1 7 ? -24.422 18.594 -12.531 1 35.25 7 GLU B N 1
ATOM 1279 C CA . GLU B 1 7 ? -24.672 17.875 -11.281 1 35.25 7 GLU B CA 1
ATOM 1280 C C . GLU B 1 7 ? -23.812 16.625 -11.188 1 35.25 7 GLU B C 1
ATOM 1282 O O . GLU B 1 7 ? -24.328 15.5 -11.281 1 35.25 7 GLU B O 1
ATOM 1287 N N . VAL B 1 8 ? -22.906 16.406 -12.094 1 36.81 8 VAL B N 1
ATOM 1288 C CA . VAL B 1 8 ? -22.031 15.266 -11.805 1 36.81 8 VAL B CA 1
ATOM 1289 C C . VAL B 1 8 ? -21.781 15.18 -10.297 1 36.81 8 VAL B C 1
ATOM 1291 O O . VAL B 1 8 ? -21.609 16.203 -9.633 1 36.81 8 VAL B O 1
ATOM 1294 N N . GLN B 1 9 ? -22.344 14.172 -9.609 1 37.97 9 GLN B N 1
ATOM 1295 C CA . GLN B 1 9 ? -22.094 13.914 -8.195 1 37.97 9 GLN B CA 1
ATOM 1296 C C . GLN B 1 9 ? -20.734 14.453 -7.758 1 37.97 9 GLN B C 1
ATOM 1298 O O . GLN B 1 9 ? -19.703 13.859 -8.055 1 37.97 9 GLN B O 1
ATOM 1303 N N . THR B 1 10 ? -20.328 15.555 -8.148 1 45.5 10 THR B N 1
ATOM 1304 C CA . THR B 1 10 ? -19.141 16.109 -7.52 1 45.5 10 THR B CA 1
ATOM 1305 C C . THR B 1 10 ? -19 15.609 -6.086 1 45.5 10 THR B C 1
ATOM 1307 O O . THR B 1 10 ? -19.891 15.82 -5.262 1 45.5 10 THR B O 1
ATOM 1310 N N . ALA B 1 11 ? -18.594 14.352 -5.945 1 57.09 11 ALA B N 1
ATOM 1311 C CA . ALA B 1 11 ? -18.406 13.758 -4.625 1 57.09 11 ALA B CA 1
ATOM 1312 C C . ALA B 1 11 ? -18.234 14.836 -3.557 1 57.09 11 ALA B C 1
ATOM 1314 O O . ALA B 1 11 ? -17.422 15.742 -3.707 1 57.09 11 ALA B O 1
ATOM 1315 N N . ILE B 1 12 ? -19.344 15.18 -2.912 1 80.88 12 ILE B N 1
ATOM 1316 C CA . ILE B 1 12 ? -19.391 16.156 -1.826 1 80.88 12 ILE B CA 1
ATOM 1317 C C . ILE B 1 12 ? -18.203 15.953 -0.897 1 80.88 12 ILE B C 1
ATOM 1319 O O . ILE B 1 12 ? -18.047 14.891 -0.29 1 80.88 12 ILE B O 1
ATOM 1323 N N . VAL B 1 13 ? -17.219 16.797 -1.122 1 92.38 13 VAL B N 1
ATOM 1324 C CA . VAL B 1 13 ? -16.125 16.875 -0.162 1 92.38 13 VAL B CA 1
ATOM 1325 C C . VAL B 1 13 ? -16.609 17.5 1.137 1 92.38 13 VAL B C 1
ATOM 1327 O O . VAL B 1 13 ? -17.203 18.594 1.121 1 92.38 13 VAL B O 1
ATOM 1330 N N . PRO B 1 14 ? -16.484 16.797 2.209 1 94.44 14 PRO B N 1
ATOM 1331 C CA . PRO B 1 14 ? -16.906 17.375 3.482 1 94.44 14 PRO B CA 1
ATOM 1332 C C . PRO B 1 14 ? -16.281 18.75 3.76 1 94.44 14 PRO B C 1
ATOM 1334 O O . PRO B 1 14 ? -15.164 19.016 3.299 1 94.44 14 PRO B O 1
ATOM 1337 N N . ASP B 1 15 ? -16.938 19.516 4.605 1 92.19 15 ASP B N 1
ATOM 1338 C CA . ASP B 1 15 ? -16.484 20.875 4.918 1 92.19 15 ASP B CA 1
ATOM 1339 C C . ASP B 1 15 ? -15.102 20.859 5.559 1 92.19 15 ASP B C 1
ATOM 1341 O O . ASP B 1 15 ? -14.812 20.016 6.406 1 92.19 15 ASP B O 1
ATOM 1345 N N . GLY B 1 16 ? -14.266 21.828 5.094 1 94.12 16 GLY B N 1
ATOM 1346 C CA . GLY B 1 16 ? -12.961 22.031 5.703 1 94.12 16 GLY B CA 1
ATOM 1347 C C . GLY B 1 16 ? -11.852 21.297 4.992 1 94.12 16 GLY B C 1
ATOM 1348 O O . GLY B 1 16 ? -10.672 21.594 5.191 1 94.12 16 GLY B O 1
ATOM 1349 N N . PHE B 1 17 ? -12.258 20.312 4.184 1 96.25 17 PHE B N 1
ATOM 1350 C CA . PHE B 1 17 ? -11.242 19.578 3.441 1 96.25 17 PHE B CA 1
ATOM 1351 C C . PHE B 1 17 ? -10.883 20.312 2.152 1 96.25 17 PHE B C 1
ATOM 1353 O O . PHE B 1 17 ? -11.75 20.844 1.466 1 96.25 17 PHE B O 1
ATOM 1360 N N . VAL B 1 18 ? -9.555 20.328 1.899 1 95.06 18 VAL B N 1
ATOM 1361 C CA . VAL B 1 18 ? -9.031 20.906 0.673 1 95.06 18 VAL B CA 1
ATOM 1362 C C . VAL B 1 18 ? -8.297 19.844 -0.141 1 95.06 18 VAL B C 1
ATOM 1364 O O . VAL B 1 18 ? -7.613 18.984 0.421 1 95.06 18 VAL B O 1
ATOM 1367 N N . ILE B 1 19 ? -8.352 19.953 -1.426 1 94.81 19 ILE B N 1
ATOM 1368 C CA . ILE B 1 19 ? -7.742 18.953 -2.309 1 94.81 19 ILE B CA 1
ATOM 1369 C C . ILE B 1 19 ? -6.219 19.078 -2.256 1 94.81 19 ILE B C 1
ATOM 1371 O O . ILE B 1 19 ? -5.684 20.188 -2.219 1 94.81 19 ILE B O 1
ATOM 1375 N N . ASN B 1 20 ? -5.559 17.859 -2.178 1 91.62 20 ASN B N 1
ATOM 1376 C CA . ASN B 1 20 ? -4.113 17.812 -2.355 1 91.62 20 ASN B CA 1
ATOM 1377 C C . ASN B 1 20 ? -3.73 17.719 -3.83 1 91.62 20 ASN B C 1
ATOM 1379 O O . ASN B 1 20 ? -4.102 16.766 -4.512 1 91.62 20 ASN B O 1
ATOM 1383 N N . LEU B 1 21 ? -2.969 18.625 -4.289 1 84.69 21 LEU B N 1
ATOM 1384 C CA . LEU B 1 21 ? -2.732 18.734 -5.723 1 84.69 21 LEU B CA 1
ATOM 1385 C C . LEU B 1 21 ? -1.45 18 -6.121 1 84.69 21 LEU B C 1
ATOM 1387 O O . LEU B 1 21 ? -0.388 18.625 -6.215 1 84.69 21 LEU B O 1
ATOM 1391 N N . TRP B 1 22 ? -1.523 16.781 -6.207 1 84.56 22 TRP B N 1
ATOM 1392 C CA . TRP B 1 22 ? -0.452 16.031 -6.844 1 84.56 22 TRP B CA 1
ATOM 1393 C C . TRP B 1 22 ? -0.58 16.078 -8.359 1 84.56 22 TRP B C 1
ATOM 1395 O O . TRP B 1 22 ? -1.654 15.812 -8.906 1 84.56 22 TRP B O 1
ATOM 1405 N N . ASN B 1 23 ? 0.448 16.422 -9 1 81.25 23 ASN B N 1
ATOM 1406 C CA . ASN B 1 23 ? 0.333 16.609 -10.445 1 81.25 23 ASN B CA 1
ATOM 1407 C C . ASN B 1 23 ? 0.975 15.469 -11.219 1 81.25 23 ASN B C 1
ATOM 1409 O O . ASN B 1 23 ? 0.817 15.367 -12.438 1 81.25 23 ASN B O 1
ATOM 1413 N N . ARG B 1 24 ? 1.638 14.648 -10.547 1 86.81 24 ARG B N 1
ATOM 1414 C CA . ARG B 1 24 ? 2.244 13.484 -11.188 1 86.81 24 ARG B CA 1
ATOM 1415 C C . ARG B 1 24 ? 2.541 12.391 -10.172 1 86.81 24 ARG B C 1
ATOM 1417 O O . ARG B 1 24 ? 2.404 12.602 -8.969 1 86.81 24 ARG B O 1
ATOM 1424 N N . GLY B 1 25 ? 2.797 11.25 -10.688 1 93.5 25 GLY B N 1
ATOM 1425 C CA . GLY B 1 25 ? 3.266 10.164 -9.844 1 93.5 25 GLY B CA 1
ATOM 1426 C C . GLY B 1 25 ? 2.139 9.367 -9.211 1 93.5 25 GLY B C 1
ATOM 1427 O O . GLY B 1 25 ? 0.993 9.445 -9.656 1 93.5 25 GLY B O 1
ATOM 1428 N N . PHE B 1 26 ? 2.549 8.625 -8.219 1 96.56 26 PHE B N 1
ATOM 1429 C CA . PHE B 1 26 ? 1.653 7.664 -7.594 1 96.56 26 PHE B CA 1
ATOM 1430 C C . PHE B 1 26 ? 0.488 8.375 -6.91 1 96.56 26 PHE B C 1
ATOM 1432 O O . PHE B 1 26 ? -0.659 7.934 -7.016 1 96.56 26 PHE B O 1
ATOM 1439 N N . GLY B 1 27 ? 0.782 9.469 -6.234 1 94.62 27 GLY B N 1
ATOM 1440 C CA . GLY B 1 27 ? -0.264 10.227 -5.566 1 94.62 27 GLY B CA 1
ATOM 1441 C C . GLY B 1 27 ? -1.355 10.695 -6.512 1 94.62 27 GLY B C 1
ATOM 1442 O O . GLY B 1 27 ? -2.541 10.625 -6.184 1 94.62 27 GLY B O 1
ATOM 1443 N N . ARG B 1 28 ? -0.955 11.141 -7.633 1 92.94 28 ARG B N 1
ATOM 1444 C CA . ARG B 1 28 ? -1.927 11.562 -8.641 1 92.94 28 ARG B CA 1
ATOM 1445 C C . ARG B 1 28 ? -2.703 10.367 -9.18 1 92.94 28 ARG B C 1
ATOM 1447 O O . ARG B 1 28 ? -3.906 10.461 -9.43 1 92.94 28 ARG B O 1
ATOM 1454 N N . THR B 1 29 ? -2.043 9.336 -9.344 1 95.44 29 THR B N 1
ATOM 1455 C CA . THR B 1 29 ? -2.605 8.133 -9.945 1 95.44 29 THR B CA 1
ATOM 1456 C C . THR B 1 29 ? -3.723 7.562 -9.07 1 95.44 29 THR B C 1
ATOM 1458 O O . THR B 1 29 ? -4.77 7.16 -9.578 1 95.44 29 THR B O 1
ATOM 1461 N N . VAL B 1 30 ? -3.516 7.621 -7.762 1 97.19 30 VAL B N 1
ATOM 1462 C CA . VAL B 1 30 ? -4.477 6.918 -6.918 1 97.19 30 VAL B CA 1
ATOM 1463 C C . VAL B 1 30 ? -5.332 7.926 -6.156 1 97.19 30 VAL B C 1
ATOM 1465 O O . VAL B 1 30 ? -6.258 7.543 -5.434 1 97.19 30 VAL B O 1
ATOM 1468 N N . GLY B 1 31 ? -4.93 9.164 -6.312 1 96.12 31 GLY B N 1
ATOM 1469 C CA . GLY B 1 31 ? -5.777 10.18 -5.711 1 96.12 31 GLY B CA 1
ATOM 1470 C C . GLY B 1 31 ? -7.109 10.344 -6.418 1 96.12 31 GLY B C 1
ATOM 1471 O O . GLY B 1 31 ? -7.504 9.484 -7.215 1 96.12 31 GLY B O 1
ATOM 1472 N N . PRO B 1 32 ? -7.855 11.359 -6.105 1 96.31 32 PRO B N 1
ATOM 1473 C CA . PRO B 1 32 ? -7.488 12.57 -5.363 1 96.31 32 PRO B CA 1
ATOM 1474 C C . PRO B 1 32 ? -7.484 12.359 -3.854 1 96.31 32 PRO B C 1
ATOM 1476 O O . PRO B 1 32 ? -8.258 11.539 -3.34 1 96.31 32 PRO B O 1
ATOM 1479 N N . PHE B 1 33 ? -6.648 13.094 -3.219 1 97.19 33 PHE B N 1
ATOM 1480 C CA . PHE B 1 33 ? -6.59 13.141 -1.763 1 97.19 33 PHE B CA 1
ATOM 1481 C C . PHE B 1 33 ? -6.953 14.531 -1.249 1 97.19 33 PHE B C 1
ATOM 1483 O O . PHE B 1 33 ? -6.832 15.516 -1.975 1 97.19 33 PHE B O 1
ATOM 1490 N N . TYR B 1 34 ? -7.371 14.531 -0.039 1 97.19 34 TYR B N 1
ATOM 1491 C CA . TYR B 1 34 ? -7.777 15.766 0.63 1 97.19 34 TYR B CA 1
ATOM 1492 C C . TYR B 1 34 ? -7.168 15.852 2.025 1 97.19 34 TYR B C 1
ATOM 1494 O O . TYR B 1 34 ? -6.742 14.844 2.588 1 97.19 34 TYR B O 1
ATOM 1502 N N . SER B 1 35 ? -7.137 17.031 2.555 1 96.94 35 SER B N 1
ATOM 1503 C CA . SER B 1 35 ? -6.664 17.219 3.924 1 96.94 35 SER B CA 1
ATOM 1504 C C . SER B 1 35 ? -7.418 18.344 4.629 1 96.94 35 SER B C 1
ATOM 1506 O O . SER B 1 35 ? -7.957 19.234 3.975 1 96.94 35 SER B O 1
ATOM 1508 N N . ARG B 1 36 ? -7.5 18.172 5.855 1 96.81 36 ARG B N 1
ATOM 1509 C CA . ARG B 1 36 ? -8.008 19.203 6.754 1 96.81 36 ARG B CA 1
ATOM 1510 C C . ARG B 1 36 ? -7.078 19.406 7.945 1 96.81 36 ARG B C 1
ATOM 1512 O O . ARG B 1 36 ? -6.668 18.438 8.586 1 96.81 36 ARG B O 1
ATOM 1519 N N . ARG B 1 37 ? -6.805 20.641 8.18 1 93.69 37 ARG B N 1
ATOM 1520 C CA . ARG B 1 37 ? -5.926 20.969 9.297 1 93.69 37 ARG B CA 1
ATOM 1521 C C . ARG B 1 37 ? -6.688 21.688 10.406 1 93.69 37 ARG B C 1
ATOM 1523 O O . ARG B 1 37 ? -7.449 22.609 10.133 1 93.69 37 ARG B O 1
ATOM 1530 N N . ASP B 1 38 ? -6.473 21.141 11.609 1 91.56 38 ASP B N 1
ATOM 1531 C CA . ASP B 1 38 ? -7.008 21.859 12.766 1 91.56 38 ASP B CA 1
ATOM 1532 C C . ASP B 1 38 ? -6.195 23.125 13.047 1 91.56 38 ASP B C 1
ATOM 1534 O O . ASP B 1 38 ? -4.996 23.047 13.312 1 91.56 38 ASP B O 1
ATOM 1538 N N . THR B 1 39 ? -6.859 24.219 13.031 1 88.62 39 THR B N 1
ATOM 1539 C CA . THR B 1 39 ? -6.156 25.484 13.148 1 88.62 39 THR B CA 1
ATOM 1540 C C . THR B 1 39 ? -5.664 25.703 14.578 1 88.62 39 THR B C 1
ATOM 1542 O O . THR B 1 39 ? -4.77 26.516 14.812 1 88.62 39 THR B O 1
ATOM 1545 N N . VAL B 1 40 ? -6.258 25.047 15.469 1 90.06 40 VAL B N 1
ATOM 1546 C CA . VAL B 1 40 ? -5.891 25.219 16.875 1 90.06 40 VAL B CA 1
ATOM 1547 C C . VAL B 1 40 ? -4.727 24.312 17.234 1 90.06 40 VAL B C 1
ATOM 1549 O O . VAL B 1 40 ? -3.691 24.766 17.719 1 90.06 40 VAL B O 1
ATOM 1552 N N . THR B 1 41 ? -4.766 23.062 16.906 1 87.62 41 THR B N 1
ATOM 1553 C CA . THR B 1 41 ? -3.779 22.078 17.328 1 87.62 41 THR B CA 1
ATOM 1554 C C . THR B 1 41 ? -2.719 21.875 16.25 1 87.62 41 THR B C 1
ATOM 1556 O O . THR B 1 41 ? -1.623 21.391 16.516 1 87.62 41 THR B O 1
ATOM 1559 N N . GLY B 1 42 ? -3.08 22.188 15.008 1 87.75 42 GLY B N 1
ATOM 1560 C CA . GLY B 1 42 ? -2.182 21.938 13.891 1 87.75 42 GLY B CA 1
ATOM 1561 C C . GLY B 1 42 ? -2.258 20.516 13.375 1 87.75 42 GLY B C 1
ATOM 1562 O O . GLY B 1 42 ? -1.564 20.156 12.414 1 87.75 42 GLY B O 1
ATOM 1563 N N . ASP B 1 43 ? -3.092 19.719 13.984 1 91 43 ASP B N 1
ATOM 1564 C CA . ASP B 1 43 ? -3.254 18.328 13.555 1 91 43 ASP B CA 1
ATOM 1565 C C . ASP B 1 43 ? -3.914 18.266 12.18 1 91 43 ASP B C 1
ATOM 1567 O O . ASP B 1 43 ? -4.82 19.031 11.883 1 91 43 ASP B O 1
ATOM 1571 N N . GLU B 1 44 ? -3.41 17.328 11.422 1 94.06 44 GLU B N 1
ATOM 1572 C CA . GLU B 1 44 ? -3.934 17.203 10.062 1 94.06 44 GLU B CA 1
ATOM 1573 C C . GLU B 1 44 ? -4.574 15.828 9.844 1 94.06 44 GLU B C 1
ATOM 1575 O O . GLU B 1 44 ? -4.066 14.812 10.328 1 94.06 44 GLU B O 1
ATOM 1580 N 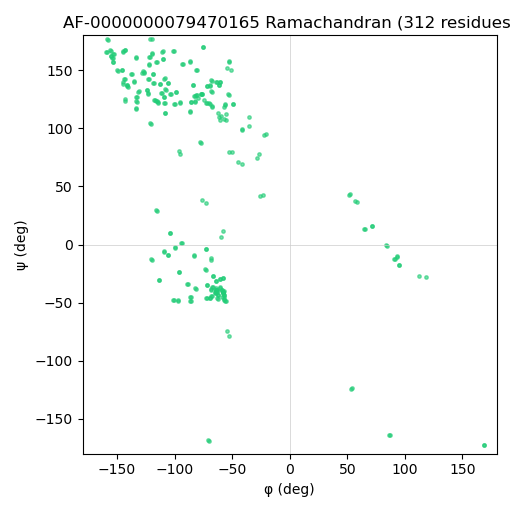N . VAL B 1 45 ? -5.703 15.891 9.156 1 97.5 45 VAL B N 1
ATOM 1581 C CA . VAL B 1 45 ? -6.402 14.688 8.719 1 97.5 45 VAL B CA 1
ATOM 1582 C C . VAL B 1 45 ? -6.387 14.609 7.191 1 97.5 45 VAL B C 1
ATOM 1584 O O . VAL B 1 45 ? -6.762 15.562 6.512 1 97.5 45 VAL B O 1
ATOM 1587 N N . MET B 1 46 ? -5.852 13.523 6.648 1 98 46 MET B N 1
ATOM 1588 C CA . MET B 1 46 ? -5.922 13.258 5.215 1 98 46 MET B CA 1
ATOM 1589 C C . MET B 1 46 ? -7.129 12.391 4.879 1 98 46 MET B C 1
ATOM 1591 O O . MET B 1 46 ? -7.625 11.656 5.734 1 98 46 MET B O 1
ATOM 1595 N N . ALA B 1 47 ? -7.598 12.508 3.619 1 98.62 47 ALA B N 1
ATOM 1596 C CA . ALA B 1 47 ? -8.805 11.758 3.285 1 98.62 47 ALA B CA 1
ATOM 1597 C C . ALA B 1 47 ? -8.875 11.477 1.787 1 98.62 47 ALA B C 1
ATOM 1599 O O . ALA B 1 47 ? -8.18 12.117 0.995 1 98.62 47 ALA B O 1
ATOM 1600 N N . PHE B 1 48 ? -9.695 10.523 1.419 1 98.06 48 PHE B N 1
ATOM 1601 C CA . PHE B 1 48 ? -10.094 10.273 0.04 1 98.06 48 PHE B CA 1
ATOM 1602 C C . PHE B 1 48 ? -11.461 9.602 -0.015 1 98.06 48 PHE B C 1
ATOM 1604 O O . PHE B 1 48 ? -11.914 9.031 0.979 1 98.06 48 PHE B O 1
ATOM 1611 N N . ARG B 1 49 ? -12.078 9.68 -1.1 1 98.12 49 ARG B N 1
ATOM 1612 C CA . ARG B 1 49 ? -13.32 8.961 -1.381 1 98.12 49 ARG B CA 1
ATOM 1613 C C . ARG B 1 49 ? -13.047 7.691 -2.184 1 98.12 49 ARG B C 1
ATOM 1615 O O . ARG B 1 49 ? -12.359 7.734 -3.209 1 98.12 49 ARG B O 1
ATOM 1622 N N . VAL B 1 50 ? -13.625 6.578 -1.716 1 97.75 50 VAL B N 1
ATOM 1623 C CA . VAL B 1 50 ? -13.438 5.336 -2.463 1 97.75 50 VAL B CA 1
ATOM 1624 C C . VAL B 1 50 ? -14.156 5.434 -3.809 1 97.75 50 VAL B C 1
ATOM 1626 O O . VAL B 1 50 ? -15.375 5.613 -3.857 1 97.75 50 VAL B O 1
ATOM 1629 N N . GLU B 1 51 ? -13.383 5.336 -4.824 1 96.56 51 GLU B N 1
ATOM 1630 C CA . GLU B 1 51 ? -13.898 5.363 -6.191 1 96.56 51 GLU B CA 1
ATOM 1631 C C . GLU B 1 51 ? -13.562 4.07 -6.934 1 96.56 51 GLU B C 1
ATOM 1633 O O . GLU B 1 51 ? -12.922 3.178 -6.375 1 96.56 51 GLU B O 1
ATOM 1638 N N . GLU B 1 52 ? -14.008 3.943 -8.125 1 94.75 52 GLU B N 1
ATOM 1639 C CA . GLU B 1 52 ? -13.867 2.705 -8.883 1 94.75 52 GLU B CA 1
ATOM 1640 C C . GLU B 1 52 ? -12.406 2.303 -9.023 1 94.75 52 GLU B C 1
ATOM 1642 O O . GLU B 1 52 ? -12.07 1.12 -8.938 1 94.75 52 GLU B O 1
ATOM 1647 N N . HIS B 1 53 ? -11.531 3.266 -9.258 1 95.94 53 HIS B N 1
ATOM 1648 C CA . HIS B 1 53 ? -10.133 2.959 -9.5 1 95.94 53 HIS B CA 1
ATOM 1649 C C . HIS B 1 53 ? -9.43 2.523 -8.219 1 95.94 53 HIS B C 1
ATOM 1651 O O . HIS B 1 53 ? -8.258 2.137 -8.242 1 95.94 53 HIS B O 1
ATOM 1657 N N . HIS B 1 54 ? -10.148 2.553 -7.078 1 97.44 54 HIS B N 1
ATOM 1658 C CA . HIS B 1 54 ? -9.617 2.088 -5.797 1 97.44 54 HIS B CA 1
ATOM 1659 C C . HIS B 1 54 ? -10.117 0.681 -5.48 1 97.44 54 HIS B C 1
ATOM 1661 O O . HIS B 1 54 ? -9.719 0.091 -4.473 1 97.44 54 HIS B O 1
ATOM 1667 N N . ALA B 1 55 ? -10.922 0.081 -6.234 1 93.56 55 ALA B N 1
ATOM 1668 C CA . ALA B 1 55 ? -11.734 -1.073 -5.863 1 93.56 55 ALA B CA 1
ATOM 1669 C C . ALA B 1 55 ? -10.961 -2.375 -6.059 1 93.56 55 ALA B C 1
ATOM 1671 O O . ALA B 1 55 ? -10.023 -2.436 -6.855 1 93.56 55 ALA B O 1
ATOM 1672 N N . ASN B 1 56 ? -11.414 -3.494 -5.309 1 86.94 56 ASN B N 1
ATOM 1673 C CA . ASN B 1 56 ? -10.781 -4.809 -5.387 1 86.94 56 ASN B CA 1
ATOM 1674 C C . ASN B 1 56 ? -11.609 -5.781 -6.219 1 86.94 56 ASN B C 1
ATOM 1676 O O . ASN B 1 56 ? -11.383 -6.988 -6.18 1 86.94 56 ASN B O 1
ATOM 1680 N N . GLY B 1 57 ? -12.547 -5.383 -6.863 1 77.44 57 GLY B N 1
ATOM 1681 C CA . GLY B 1 57 ? -13.406 -6.25 -7.66 1 77.44 57 GLY B CA 1
ATOM 1682 C C . GLY B 1 57 ? -14.625 -6.738 -6.91 1 77.44 57 GLY B C 1
ATOM 1683 O O . GLY B 1 57 ? -15.508 -7.375 -7.492 1 77.44 57 GLY B O 1
ATOM 1684 N N . MET B 1 58 ? -14.688 -6.535 -5.605 1 79 58 MET B N 1
ATOM 1685 C CA . MET B 1 58 ? -15.812 -6.961 -4.785 1 79 58 MET B CA 1
ATOM 1686 C C . MET B 1 58 ? -16.547 -5.762 -4.191 1 79 58 MET B C 1
ATOM 1688 O O . MET B 1 58 ? -16.984 -5.805 -3.045 1 79 58 MET B O 1
ATOM 1692 N N . ASN B 1 59 ? -16.516 -4.617 -4.883 1 81.75 59 ASN B N 1
ATOM 1693 C CA . ASN B 1 59 ? -17.172 -3.377 -4.48 1 81.75 59 ASN B CA 1
ATOM 1694 C C . ASN B 1 59 ? -16.562 -2.812 -3.201 1 81.75 59 ASN B C 1
ATOM 1696 O O . ASN B 1 59 ? -17.203 -2.043 -2.488 1 81.75 59 ASN B O 1
ATOM 1700 N N . ASN B 1 60 ? -15.453 -3.314 -2.836 1 92.69 60 ASN B N 1
ATOM 1701 C CA . ASN B 1 60 ? -14.695 -2.801 -1.701 1 92.69 60 ASN B CA 1
ATOM 1702 C C . ASN B 1 60 ? -13.414 -2.104 -2.152 1 92.69 60 ASN B C 1
ATOM 1704 O O . ASN B 1 60 ? -12.984 -2.264 -3.297 1 92.69 60 ASN B O 1
ATOM 1708 N N . CYS B 1 61 ? -12.945 -1.262 -1.2 1 97.19 61 CYS B N 1
ATOM 1709 C CA . CYS B 1 61 ? -11.625 -0.675 -1.423 1 97.19 61 CYS B CA 1
ATOM 1710 C C . CYS B 1 61 ? -10.539 -1.738 -1.354 1 97.19 61 CYS B C 1
ATOM 1712 O O . CYS B 1 61 ? -10.555 -2.59 -0.462 1 97.19 61 CYS B O 1
ATOM 1714 N N . HIS B 1 62 ? -9.695 -1.738 -2.305 1 97.19 62 HIS B N 1
ATOM 1715 C CA . HIS B 1 62 ? -8.57 -2.664 -2.314 1 97.19 62 HIS B CA 1
ATOM 1716 C C . HIS B 1 62 ? -7.676 -2.455 -1.099 1 97.19 62 HIS B C 1
ATOM 1718 O O . HIS B 1 62 ? -7.375 -1.317 -0.732 1 97.19 62 HIS B O 1
ATOM 1724 N N . GLY B 1 63 ? -7.172 -3.514 -0.471 1 96.44 63 GLY B N 1
ATOM 1725 C CA . GLY B 1 63 ? -6.285 -3.414 0.676 1 96.44 63 GLY B CA 1
ATOM 1726 C C . GLY B 1 63 ? -5.02 -2.629 0.386 1 96.44 63 GLY B C 1
ATOM 1727 O O . GLY B 1 63 ? -4.547 -1.866 1.231 1 96.44 63 GLY B O 1
ATOM 1728 N N . GLY B 1 64 ? -4.477 -2.861 -0.788 1 97.12 64 GLY B N 1
ATOM 1729 C CA . GLY B 1 64 ? -3.295 -2.123 -1.201 1 97.12 64 GLY B CA 1
ATOM 1730 C C . GLY B 1 64 ? -3.514 -0.621 -1.233 1 97.12 64 GLY B C 1
ATOM 1731 O O . GLY B 1 64 ? -2.621 0.148 -0.872 1 97.12 64 GLY B O 1
ATOM 1732 N N . MET B 1 65 ? -4.637 -0.203 -1.669 1 98 65 MET B N 1
ATOM 1733 C CA . MET B 1 65 ? -4.984 1.215 -1.659 1 98 65 MET B CA 1
ATOM 1734 C C . MET B 1 65 ? -5.035 1.753 -0.233 1 98 65 MET B C 1
ATOM 1736 O O . MET B 1 65 ? -4.477 2.814 0.054 1 98 65 MET B O 1
ATOM 1740 N N . LEU B 1 66 ? -5.68 1.025 0.633 1 98.62 66 LEU B N 1
ATOM 1741 C CA . LEU B 1 66 ? -5.789 1.457 2.021 1 98.62 66 LEU B CA 1
ATOM 1742 C C . LEU B 1 66 ? -4.414 1.531 2.676 1 98.62 66 LEU B C 1
ATOM 1744 O O . LEU B 1 66 ? -4.137 2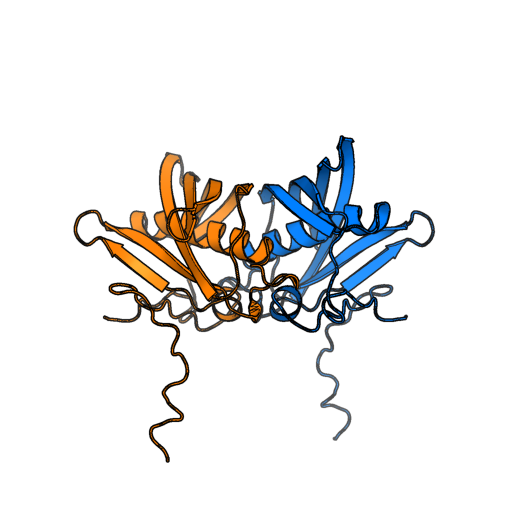.455 3.445 1 98.62 66 LEU B O 1
ATOM 1748 N N . MET B 1 67 ? -3.596 0.609 2.379 1 98.25 67 MET B N 1
ATOM 1749 C CA . MET B 1 67 ? -2.25 0.607 2.945 1 98.25 67 MET B CA 1
ATOM 1750 C C . MET B 1 67 ? -1.428 1.768 2.396 1 98.25 67 MET B C 1
ATOM 1752 O O . MET B 1 67 ? -0.661 2.393 3.133 1 98.25 67 MET B O 1
ATOM 1756 N N . SER B 1 68 ? -1.518 1.972 1.098 1 98 68 SER B N 1
ATOM 1757 C CA . SER B 1 68 ? -0.833 3.115 0.505 1 98 68 SER B CA 1
ATOM 1758 C C . SER B 1 68 ? -1.273 4.422 1.156 1 98 68 SER B C 1
ATOM 1760 O O . SER B 1 68 ? -0.444 5.281 1.463 1 98 68 SER B O 1
ATOM 1762 N N . PHE B 1 69 ? -2.561 4.5 1.354 1 98.62 69 PHE B N 1
ATOM 1763 C CA . PHE B 1 69 ? -3.111 5.68 2.01 1 98.62 69 PHE B CA 1
ATOM 1764 C C . PHE B 1 69 ? -2.572 5.809 3.432 1 98.62 69 PHE B C 1
ATOM 1766 O O . PHE B 1 69 ? -2.201 6.902 3.863 1 98.62 69 PHE B O 1
ATOM 1773 N N . ALA B 1 70 ? -2.527 4.699 4.16 1 98.75 70 ALA B N 1
ATOM 1774 C CA . ALA B 1 70 ? -1.99 4.707 5.516 1 98.75 70 ALA B CA 1
ATOM 1775 C C . ALA B 1 70 ? -0.557 5.23 5.535 1 98.75 70 ALA B C 1
ATOM 1777 O O . ALA B 1 70 ? -0.208 6.074 6.367 1 98.75 70 ALA B O 1
ATOM 1778 N N . ASP B 1 71 ? 0.226 4.734 4.672 1 98.19 71 ASP B N 1
ATOM 1779 C CA . ASP B 1 71 ? 1.615 5.172 4.586 1 98.19 71 ASP B CA 1
ATOM 1780 C C . ASP B 1 71 ? 1.704 6.684 4.398 1 98.19 71 ASP B C 1
ATOM 1782 O O . ASP B 1 71 ? 2.449 7.359 5.109 1 98.19 71 ASP B O 1
ATOM 1786 N N . MET B 1 72 ? 0.943 7.199 3.471 1 96.81 72 MET B N 1
ATOM 1787 C CA . MET B 1 72 ? 0.981 8.625 3.154 1 96.81 72 MET B CA 1
ATOM 1788 C C . MET B 1 72 ? 0.406 9.453 4.297 1 96.81 72 MET B C 1
ATOM 1790 O O . MET B 1 72 ? 1.001 10.453 4.707 1 96.81 72 MET B O 1
ATOM 1794 N N . ALA B 1 73 ? -0.725 9.016 4.809 1 97.88 73 ALA B N 1
ATOM 1795 C CA . ALA B 1 73 ? -1.389 9.758 5.879 1 97.88 73 ALA B CA 1
ATOM 1796 C C . ALA B 1 73 ? -0.53 9.781 7.141 1 97.88 73 ALA B C 1
ATOM 1798 O O . ALA B 1 73 ? -0.48 10.797 7.84 1 97.88 73 ALA B O 1
ATOM 1799 N N . TRP B 1 74 ? 0.133 8.711 7.43 1 98.12 74 TRP B N 1
ATOM 1800 C CA . TRP B 1 74 ? 0.882 8.602 8.68 1 98.12 74 TRP B CA 1
ATOM 1801 C C . TRP B 1 74 ? 2.25 9.266 8.555 1 98.12 74 TRP B C 1
ATOM 1803 O O . TRP B 1 74 ? 2.74 9.875 9.5 1 98.12 74 TRP B O 1
ATOM 1813 N N . GLY B 1 75 ? 2.859 9.133 7.395 1 96.19 75 GLY B N 1
ATOM 1814 C CA . GLY B 1 75 ? 4.133 9.797 7.18 1 96.19 75 GLY B CA 1
ATOM 1815 C C . GLY B 1 75 ? 4.02 11.312 7.168 1 96.19 75 GLY B C 1
ATOM 1816 O O . GLY B 1 75 ? 4.969 12.008 7.527 1 96.19 75 GLY B O 1
ATOM 1817 N N . ARG B 1 76 ? 2.93 11.789 6.816 1 92.88 76 ARG B N 1
ATOM 1818 C CA . ARG B 1 76 ? 2.713 13.219 6.625 1 92.88 76 ARG B CA 1
ATOM 1819 C C . ARG B 1 76 ? 2.951 13.984 7.922 1 92.88 76 ARG B C 1
ATOM 1821 O O . ARG B 1 76 ? 3.336 15.156 7.891 1 92.88 76 ARG B O 1
ATOM 1828 N N . VAL B 1 77 ? 2.723 13.406 9.047 1 93.31 77 VAL B N 1
ATOM 1829 C CA . VAL B 1 77 ? 2.928 14.062 10.328 1 93.31 77 VAL B CA 1
ATOM 1830 C C . VAL B 1 77 ? 4.379 14.516 10.453 1 93.31 77 VAL B C 1
ATOM 1832 O O . VAL B 1 77 ? 4.664 15.539 11.086 1 93.31 77 VAL B O 1
ATOM 1835 N N . ILE B 1 78 ? 5.254 13.812 9.805 1 92.44 78 ILE B N 1
ATOM 1836 C CA . ILE B 1 78 ? 6.672 14.156 9.844 1 92.44 78 ILE B CA 1
ATOM 1837 C C . ILE B 1 78 ? 6.922 15.422 9.023 1 92.44 78 ILE B C 1
ATOM 1839 O O . ILE B 1 78 ? 7.605 16.344 9.484 1 92.44 78 ILE B O 1
ATOM 1843 N N . SER B 1 79 ? 6.324 15.422 7.836 1 87.5 79 SER B N 1
ATOM 1844 C CA . SER B 1 79 ? 6.453 16.609 6.988 1 87.5 79 SER B CA 1
ATOM 1845 C C . SER B 1 79 ? 5.863 17.844 7.668 1 87.5 79 SER B C 1
ATOM 1847 O O . SER B 1 79 ? 6.414 18.938 7.551 1 87.5 79 SER B O 1
ATOM 1849 N N . ASN B 1 80 ? 4.824 17.688 8.359 1 84.69 80 ASN B N 1
ATOM 1850 C CA . ASN B 1 80 ? 4.148 18.797 9.023 1 84.69 80 ASN B CA 1
ATOM 1851 C C . ASN B 1 80 ? 4.941 19.312 10.219 1 84.69 80 ASN B C 1
ATOM 1853 O O . ASN B 1 80 ? 4.996 20.516 10.469 1 84.69 80 ASN B O 1
ATOM 1857 N N . LYS B 1 81 ? 5.594 18.422 10.883 1 85.62 81 LYS B N 1
ATOM 1858 C CA . LYS B 1 81 ? 6.293 18.781 12.109 1 85.62 81 LYS B CA 1
ATOM 1859 C C . LYS B 1 81 ? 7.719 19.25 11.82 1 85.62 81 LYS B C 1
ATOM 1861 O O . LYS B 1 81 ? 8.227 20.156 12.477 1 85.62 81 LYS B O 1
ATOM 1866 N N . ARG B 1 82 ? 8.391 18.641 10.75 1 86.31 82 ARG B N 1
ATOM 1867 C CA . ARG B 1 82 ? 9.812 18.891 10.555 1 86.31 82 ARG B CA 1
ATOM 1868 C C . ARG B 1 82 ? 10.078 19.516 9.188 1 86.31 82 ARG B C 1
ATOM 1870 O O . ARG B 1 82 ? 11.18 19.984 8.914 1 86.31 82 ARG B O 1
ATOM 1877 N N . GLU B 1 83 ? 9.078 19.531 8.25 1 83.5 83 GLU B N 1
ATOM 1878 C CA . GLU B 1 83 ? 9.219 20.062 6.906 1 83.5 83 GLU B CA 1
ATOM 1879 C C . GLU B 1 83 ? 10.352 19.391 6.152 1 83.5 83 GLU B C 1
ATOM 1881 O O . GLU B 1 83 ? 11.18 20.047 5.523 1 83.5 83 GLU B O 1
ATOM 1886 N N . ILE B 1 84 ? 10.523 18.141 6.348 1 83.81 84 ILE B N 1
ATOM 1887 C CA . ILE B 1 84 ? 11.516 17.328 5.648 1 83.81 84 ILE B CA 1
ATOM 1888 C C . ILE B 1 84 ? 10.812 16.172 4.926 1 83.81 84 ILE B C 1
ATOM 1890 O O . ILE B 1 84 ? 9.664 15.852 5.223 1 83.81 84 ILE B O 1
ATOM 1894 N N . GLY B 1 85 ? 11.531 15.586 3.947 1 89.19 85 GLY B N 1
ATOM 1895 C CA . GLY B 1 85 ? 11.07 14.352 3.342 1 89.19 85 GLY B CA 1
ATOM 1896 C C . GLY B 1 85 ? 11.289 13.133 4.227 1 89.19 85 GLY B C 1
ATOM 1897 O O . GLY B 1 85 ? 11.922 13.234 5.281 1 89.19 85 GLY B O 1
ATOM 1898 N N . TRP B 1 86 ? 10.766 12.109 3.863 1 93.31 86 TRP B N 1
ATOM 1899 C CA . TRP B 1 86 ? 10.898 10.875 4.621 1 93.31 86 TRP B CA 1
ATOM 1900 C C . TRP B 1 86 ? 10.75 9.656 3.709 1 93.31 86 TRP B C 1
ATOM 1902 O O . TRP B 1 86 ? 10.195 9.758 2.613 1 93.31 86 TRP B O 1
ATOM 1912 N N . VAL B 1 87 ? 11.289 8.516 4.129 1 94.5 87 VAL B N 1
ATOM 1913 C CA . VAL B 1 87 ? 11.086 7.219 3.5 1 94.5 87 VAL B CA 1
ATOM 1914 C C . VAL B 1 87 ? 10.602 6.211 4.539 1 94.5 87 VAL B C 1
ATOM 1916 O O . VAL B 1 87 ? 10.938 6.316 5.719 1 94.5 87 VAL B O 1
ATOM 1919 N N . THR B 1 88 ? 9.836 5.316 4.121 1 97.19 88 THR B N 1
ATOM 1920 C CA . THR B 1 88 ? 9.305 4.281 5 1 97.19 88 THR B CA 1
ATOM 1921 C C . THR B 1 88 ? 10.367 3.225 5.293 1 97.19 88 THR B C 1
ATOM 1923 O O . THR B 1 88 ? 11.023 2.723 4.375 1 97.19 88 THR B O 1
ATOM 1926 N N . VAL B 1 89 ? 10.547 2.938 6.527 1 98.38 89 VAL B N 1
ATOM 1927 C CA . VAL B 1 89 ? 11.477 1.899 6.957 1 98.38 89 VAL B CA 1
ATOM 1928 C C . VAL B 1 89 ? 10.711 0.625 7.301 1 98.38 89 VAL B C 1
ATOM 1930 O O . VAL B 1 89 ? 11.125 -0.477 6.938 1 98.38 89 VAL B O 1
ATOM 1933 N N . ARG B 1 90 ? 9.688 0.793 8.055 1 98.75 90 ARG B N 1
ATOM 1934 C CA . ARG B 1 90 ? 8.789 -0.307 8.398 1 98.75 90 ARG B CA 1
ATOM 1935 C C . ARG B 1 90 ? 7.348 0.174 8.508 1 98.75 90 ARG B C 1
ATOM 1937 O O . ARG B 1 90 ? 7.09 1.261 9.031 1 98.75 90 ARG B O 1
ATOM 1944 N N . LEU B 1 91 ? 6.461 -0.547 8.047 1 98.81 91 LEU B N 1
ATOM 1945 C CA . LEU B 1 91 ? 5.039 -0.282 8.25 1 98.81 91 LEU B CA 1
ATOM 1946 C C . LEU B 1 91 ? 4.301 -1.552 8.656 1 98.81 91 LEU B C 1
ATOM 1948 O O . LEU B 1 91 ? 4.434 -2.59 8 1 98.81 91 LEU B O 1
ATOM 1952 N N . THR B 1 92 ? 3.604 -1.474 9.727 1 98.81 92 THR B N 1
ATOM 1953 C CA . THR B 1 92 ? 2.715 -2.527 10.203 1 98.81 92 THR B CA 1
ATOM 1954 C C . THR B 1 92 ? 1.264 -2.055 10.195 1 98.81 92 THR B C 1
ATOM 1956 O O . THR B 1 92 ? 0.929 -1.051 10.828 1 98.81 92 THR B O 1
ATOM 1959 N N . THR B 1 93 ? 0.458 -2.791 9.5 1 98.81 93 THR B N 1
ATOM 1960 C CA . THR B 1 93 ? -0.955 -2.438 9.406 1 98.81 93 THR B CA 1
ATOM 1961 C C . THR B 1 93 ? -1.833 -3.592 9.875 1 98.81 93 THR B C 1
ATOM 1963 O O . THR B 1 93 ? -1.664 -4.73 9.438 1 98.81 93 THR B O 1
ATOM 1966 N N . ASP B 1 94 ? -2.727 -3.314 10.727 1 98.88 94 ASP B N 1
ATOM 1967 C CA . ASP B 1 94 ? -3.756 -4.246 11.18 1 98.88 94 ASP B CA 1
ATOM 1968 C C . ASP B 1 94 ? -5.125 -3.861 10.633 1 98.88 94 ASP B C 1
ATOM 1970 O O . ASP B 1 94 ? -5.672 -2.812 10.977 1 98.88 94 ASP B O 1
ATOM 1974 N N . PHE B 1 95 ? -5.594 -4.715 9.805 1 98.69 95 PHE B N 1
ATOM 1975 C CA . PHE B 1 95 ? -6.902 -4.48 9.211 1 98.69 95 PHE B CA 1
ATOM 1976 C C . PHE B 1 95 ? -8.016 -4.938 10.141 1 98.69 95 PHE B C 1
ATOM 1978 O O . PHE B 1 95 ? -8.031 -6.094 10.578 1 98.69 95 PHE B O 1
ATOM 1985 N N . LEU B 1 96 ? -8.93 -4.023 10.375 1 98.44 96 LEU B N 1
ATOM 1986 C CA . LEU B 1 96 ? -10.008 -4.328 11.312 1 98.44 96 LEU B CA 1
ATOM 1987 C C . LEU B 1 96 ? -11.352 -4.402 10.594 1 98.44 96 LEU B C 1
ATOM 1989 O O . LEU B 1 96 ? -12.266 -5.086 11.062 1 98.44 96 LEU B O 1
ATOM 1993 N N . SER B 1 97 ? -11.469 -3.66 9.562 1 97.06 97 SER B N 1
ATOM 1994 C CA . SER B 1 97 ? -12.633 -3.686 8.688 1 97.06 97 SER B CA 1
ATOM 1995 C C . SER B 1 97 ? -12.305 -3.129 7.305 1 97.06 97 SER B C 1
ATOM 1997 O O . SER B 1 97 ? -11.164 -2.748 7.039 1 97.06 97 SER B O 1
ATOM 1999 N N . GLY B 1 98 ? -13.266 -3.158 6.367 1 96.19 98 GLY B N 1
ATOM 2000 C CA . GLY B 1 98 ? -13.062 -2.672 5.012 1 96.19 98 GLY B CA 1
ATOM 2001 C C . GLY B 1 98 ? -13.852 -1.41 4.707 1 96.19 98 GLY B C 1
ATOM 2002 O O . GLY B 1 98 ? -14.664 -0.97 5.52 1 96.19 98 GLY B O 1
ATOM 2003 N N . ALA B 1 99 ? -13.492 -0.76 3.621 1 97.5 99 ALA B N 1
ATOM 2004 C CA . ALA B 1 99 ? -14.25 0.378 3.107 1 97.5 99 ALA B CA 1
ATOM 2005 C C . ALA B 1 99 ? -15 0.006 1.831 1 97.5 99 ALA B C 1
ATOM 2007 O O . ALA B 1 99 ? -14.484 -0.734 0.992 1 97.5 99 ALA B O 1
ATOM 2008 N N . HIS B 1 100 ? -16.156 0.534 1.688 1 96.44 100 HIS B N 1
ATOM 2009 C CA . HIS B 1 100 ? -16.984 0.246 0.526 1 96.44 100 HIS B CA 1
ATOM 2010 C C . HIS B 1 100 ? -16.922 1.381 -0.491 1 96.44 100 HIS B C 1
ATOM 2012 O O . HIS B 1 100 ? -16.453 2.477 -0.176 1 96.44 100 HIS B O 1
ATOM 2018 N N . MET B 1 101 ? -17.422 1.016 -1.653 1 95.62 101 MET B N 1
ATOM 2019 C CA . MET B 1 101 ? -17.531 2.02 -2.709 1 95.62 101 MET B CA 1
ATOM 2020 C C . MET B 1 101 ? -18.281 3.252 -2.217 1 95.62 101 MET B C 1
ATOM 2022 O O . MET B 1 101 ? -19.328 3.135 -1.601 1 95.62 101 MET B O 1
ATOM 2026 N N . GLY B 1 102 ? -17.641 4.473 -2.441 1 96.19 102 GLY B N 1
ATOM 2027 C CA . GLY B 1 102 ? -18.297 5.723 -2.086 1 96.19 102 GLY B CA 1
ATOM 2028 C C . GLY B 1 102 ? -17.969 6.188 -0.68 1 96.19 102 GLY B C 1
ATOM 2029 O O . GLY B 1 102 ? -18.234 7.336 -0.324 1 96.19 102 GLY B O 1
ATOM 2030 N N . ASP B 1 103 ? -17.359 5.344 0.15 1 97.44 103 ASP B N 1
ATOM 2031 C CA . ASP B 1 103 ? -17.016 5.711 1.521 1 97.44 103 ASP B CA 1
ATOM 2032 C C . ASP B 1 103 ? -16 6.844 1.547 1 97.44 103 ASP B C 1
ATOM 2034 O O . ASP B 1 103 ? -15.094 6.891 0.711 1 97.44 103 ASP B O 1
ATOM 2038 N N . TRP B 1 104 ? -16.188 7.785 2.488 1 98.38 104 TRP B N 1
ATOM 2039 C CA . TRP B 1 104 ? -15.172 8.781 2.832 1 98.38 104 TRP B CA 1
ATOM 2040 C C . TRP B 1 104 ? -14.219 8.234 3.887 1 98.38 104 TRP B C 1
ATOM 2042 O O . TRP B 1 104 ? -14.617 7.977 5.023 1 98.38 104 TRP B O 1
ATOM 2052 N N . VAL B 1 105 ? -12.945 8.07 3.508 1 98.75 105 VAL B N 1
ATOM 2053 C CA . VAL B 1 105 ? -11.945 7.449 4.375 1 98.75 105 VAL B CA 1
ATOM 2054 C C . VAL B 1 105 ? -10.969 8.516 4.883 1 98.75 105 VAL B C 1
ATOM 2056 O O . VAL B 1 105 ? -10.461 9.32 4.102 1 98.75 105 VAL B O 1
ATOM 2059 N N . GLU B 1 106 ? -10.703 8.477 6.168 1 98.81 106 GLU B N 1
ATOM 2060 C CA . GLU B 1 106 ? -9.828 9.461 6.793 1 98.81 106 GLU B CA 1
ATOM 2061 C C . GLU B 1 106 ? -8.648 8.781 7.488 1 98.81 106 GLU B C 1
ATOM 2063 O O . GLU B 1 106 ? -8.734 7.609 7.863 1 98.81 106 GLU B O 1
ATOM 2068 N N . GLY B 1 107 ? -7.578 9.484 7.637 1 98.69 107 GLY B N 1
ATOM 2069 C CA . GLY B 1 107 ? -6.395 9 8.328 1 98.69 107 GLY B CA 1
ATOM 2070 C C . GLY B 1 107 ? -5.688 10.07 9.133 1 98.69 107 GLY B C 1
ATOM 2071 O O . GLY B 1 107 ? -5.609 11.227 8.711 1 98.69 107 GLY B O 1
ATOM 2072 N N . THR B 1 108 ? -5.199 9.703 10.25 1 97.81 108 THR B N 1
ATOM 2073 C CA . THR B 1 108 ? -4.391 10.578 11.094 1 97.81 108 THR B CA 1
ATOM 2074 C C . THR B 1 108 ? -3.297 9.789 11.805 1 97.81 108 THR B C 1
ATOM 2076 O O . THR B 1 108 ? -3.289 8.555 11.766 1 97.81 108 THR B O 1
ATOM 2079 N N . SER B 1 109 ? -2.355 10.508 12.336 1 97.81 109 SER B N 1
ATOM 2080 C CA . SER B 1 109 ? -1.261 9.844 13.031 1 97.81 109 SER B CA 1
ATOM 2081 C C . SER B 1 109 ? -0.621 10.766 14.062 1 97.81 109 SER B C 1
ATOM 2083 O O . SER B 1 109 ? -0.908 11.961 14.102 1 97.81 109 SER B O 1
ATOM 2085 N N . ASP B 1 110 ? 0.198 10.133 14.938 1 96.69 110 ASP B N 1
ATOM 2086 C CA . ASP B 1 110 ? 1.005 10.852 15.922 1 96.69 110 ASP B CA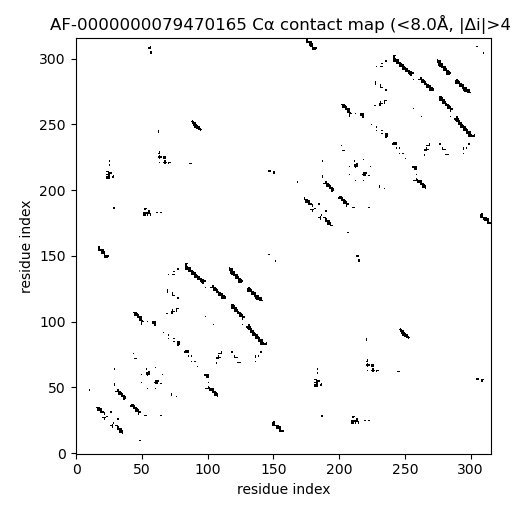 1
ATOM 2087 C C . ASP B 1 110 ? 2.416 10.273 16 1 96.69 110 ASP B C 1
ATOM 2089 O O . ASP B 1 110 ? 2.6 9.055 15.914 1 96.69 110 ASP B O 1
ATOM 2093 N N . VAL B 1 111 ? 3.326 11.164 16.266 1 97 111 VAL B N 1
ATOM 2094 C CA . VAL B 1 111 ? 4.691 10.711 16.5 1 97 111 VAL B CA 1
ATOM 2095 C C . VAL B 1 111 ? 4.836 10.25 17.953 1 97 111 VAL B C 1
ATOM 2097 O O . VAL B 1 111 ? 4.629 11.023 18.891 1 97 111 VAL B O 1
ATOM 2100 N N . ILE B 1 112 ? 5.246 9.031 18.094 1 97.81 112 ILE B N 1
ATOM 2101 C CA . ILE B 1 112 ? 5.453 8.453 19.422 1 97.81 112 ILE B CA 1
ATOM 2102 C C . ILE B 1 112 ? 6.859 8.781 19.906 1 97.81 112 ILE B C 1
ATOM 2104 O O . ILE B 1 112 ? 7.051 9.125 21.078 1 97.81 112 ILE B O 1
ATOM 2108 N N . THR B 1 113 ? 7.848 8.617 19.016 1 97.69 113 THR B N 1
ATOM 2109 C CA . THR B 1 113 ? 9.234 8.914 19.359 1 97.69 113 THR B CA 1
ATOM 2110 C C . THR B 1 113 ? 10 9.391 18.125 1 97.69 113 THR B C 1
ATOM 2112 O O . THR B 1 113 ? 9.633 9.062 16.984 1 97.69 113 THR B O 1
ATOM 2115 N N . GLU B 1 114 ? 10.898 10.172 18.375 1 96.44 114 GLU B N 1
ATOM 2116 C CA . GLU B 1 114 ? 11.859 10.641 17.375 1 96.44 114 GLU B CA 1
ATOM 2117 C C . GLU B 1 114 ? 13.281 10.562 17.906 1 96.44 114 GLU B C 1
ATOM 2119 O O . GLU B 1 114 ? 13.586 11.086 18.984 1 96.44 114 GLU B O 1
ATOM 2124 N N . GLN B 1 115 ? 14.086 9.844 17.188 1 95.56 115 GLN B N 1
ATOM 2125 C CA . GLN B 1 115 ? 15.508 9.758 17.516 1 95.56 115 GLN B CA 1
ATOM 2126 C C . GLN B 1 115 ? 16.359 9.711 16.25 1 95.56 115 GLN B C 1
ATOM 2128 O O . GLN B 1 115 ? 16.188 8.82 15.414 1 95.56 115 GLN B O 1
ATOM 2133 N N . ASP B 1 116 ? 17.328 10.672 16.125 1 93.69 116 ASP B N 1
ATOM 2134 C CA . ASP B 1 116 ? 18.297 10.695 15.016 1 93.69 116 ASP B CA 1
ATOM 2135 C C . ASP B 1 116 ? 17.578 10.609 13.672 1 93.69 116 ASP B C 1
ATOM 2137 O O . ASP B 1 116 ? 17.922 9.781 12.828 1 93.69 116 ASP B O 1
ATOM 2141 N N . ASP B 1 117 ? 16.516 11.312 13.469 1 93.38 117 ASP B N 1
ATOM 2142 C CA . ASP B 1 117 ? 15.742 11.453 12.242 1 93.38 117 ASP B CA 1
ATOM 2143 C C . ASP B 1 117 ? 14.969 10.172 11.922 1 93.38 117 ASP B C 1
ATOM 2145 O O . ASP B 1 117 ? 14.617 9.93 10.766 1 93.38 117 ASP B O 1
ATOM 2149 N N . VAL B 1 118 ? 14.891 9.336 12.977 1 97.12 118 VAL B N 1
ATOM 2150 C CA . VAL B 1 118 ? 14.008 8.172 12.859 1 97.12 118 VAL B CA 1
ATOM 2151 C C . VAL B 1 118 ? 12.727 8.422 13.656 1 97.12 118 VAL B C 1
ATOM 2153 O O . VAL B 1 118 ? 12.773 8.781 14.836 1 97.12 118 VAL B O 1
ATOM 2156 N N . PHE B 1 119 ? 11.648 8.211 13.023 1 98.25 119 PHE B N 1
ATOM 2157 C CA . PHE B 1 119 ? 10.352 8.516 13.609 1 98.25 119 PHE B CA 1
ATOM 2158 C C . PHE B 1 119 ? 9.523 7.25 13.781 1 98.25 119 PHE B C 1
ATOM 2160 O O . PHE B 1 119 ? 9.328 6.496 12.828 1 98.25 119 PHE B O 1
ATOM 2167 N N . THR B 1 120 ? 9.102 7.039 15.008 1 98.69 120 THR B N 1
ATOM 2168 C CA . THR B 1 120 ? 8.055 6.047 15.242 1 98.69 120 THR B CA 1
ATOM 2169 C C . THR B 1 120 ? 6.684 6.711 15.297 1 98.69 120 THR B C 1
ATOM 2171 O O . THR B 1 120 ? 6.441 7.594 16.125 1 98.69 120 THR B O 1
ATOM 2174 N N . VAL B 1 121 ? 5.82 6.238 14.406 1 98.62 121 VAL B N 1
ATOM 2175 C CA . VAL B 1 121 ? 4.523 6.883 14.219 1 98.62 121 VAL B CA 1
ATOM 2176 C C . VAL B 1 121 ? 3.404 5.867 14.43 1 98.62 121 VAL B C 1
ATOM 2178 O O . VAL B 1 121 ? 3.482 4.738 13.938 1 98.62 121 VAL B O 1
ATOM 2181 N N . ARG B 1 122 ? 2.414 6.23 15.195 1 98.69 122 ARG B N 1
ATOM 2182 C CA . ARG B 1 122 ? 1.19 5.449 15.328 1 98.69 122 ARG B CA 1
ATOM 2183 C C . ARG B 1 122 ? 0.036 6.105 14.586 1 98.69 122 ARG B C 1
ATOM 2185 O O . ARG B 1 122 ? -0.13 7.328 14.641 1 98.69 122 ARG B O 1
ATOM 2192 N N . GLY B 1 123 ? -0.781 5.266 13.906 1 98.62 123 GLY B N 1
ATOM 2193 C CA . GLY B 1 123 ? -1.821 5.871 13.094 1 98.62 123 GLY B CA 1
ATOM 2194 C C . GLY B 1 123 ? -3.119 5.082 13.094 1 98.62 123 GLY B C 1
ATOM 2195 O O . GLY B 1 123 ? -3.158 3.947 13.578 1 98.62 123 GLY B O 1
ATOM 2196 N N . ARG B 1 124 ? -4.121 5.77 12.578 1 98.81 124 ARG B N 1
ATOM 2197 C CA . ARG B 1 124 ? -5.457 5.199 12.43 1 98.81 124 ARG B CA 1
ATOM 2198 C C . ARG B 1 124 ? -6.098 5.637 11.117 1 98.81 124 ARG B C 1
ATOM 2200 O O . ARG B 1 124 ? -5.977 6.801 10.719 1 98.81 124 ARG B O 1
ATOM 2207 N N . ILE B 1 125 ? -6.703 4.723 10.422 1 98.88 125 ILE B N 1
ATOM 2208 C CA . ILE B 1 125 ? -7.566 4.961 9.273 1 98.88 125 ILE B CA 1
ATOM 2209 C C . ILE B 1 125 ? -9.008 4.582 9.625 1 98.88 125 ILE B C 1
ATOM 2211 O O . ILE B 1 125 ? -9.25 3.537 10.234 1 98.88 125 ILE B O 1
ATOM 2215 N N . TRP B 1 126 ? -9.969 5.418 9.188 1 98.81 126 TRP B N 1
ATOM 2216 C CA . TRP B 1 126 ? -11.344 5.117 9.578 1 98.81 126 TRP B CA 1
ATOM 2217 C C . TRP B 1 126 ? -12.336 5.668 8.555 1 98.81 126 TRP B C 1
ATOM 2219 O O . TRP B 1 126 ? -11.953 6.449 7.672 1 98.81 126 TRP B O 1
ATOM 2229 N N . CYS B 1 127 ? -13.477 5.238 8.602 1 98.31 127 CYS B N 1
ATOM 2230 C CA . CYS B 1 127 ? -14.656 5.691 7.879 1 98.31 127 CYS B CA 1
ATOM 2231 C C . CYS B 1 127 ? -15.852 5.832 8.812 1 98.31 127 CYS B C 1
ATOM 2233 O O . CYS B 1 127 ? -16.359 4.832 9.328 1 98.31 127 CYS B O 1
ATOM 2235 N N . GLY B 1 128 ? -16.328 7.074 8.922 1 96.56 128 GLY B N 1
ATOM 2236 C CA . GLY B 1 128 ? -17.344 7.273 9.93 1 96.56 128 GLY B CA 1
ATOM 2237 C C . GLY B 1 128 ? -16.938 6.785 11.305 1 96.56 128 GLY B C 1
ATOM 2238 O O . GLY B 1 128 ? -15.891 7.188 11.82 1 96.56 128 GLY B O 1
ATOM 2239 N N . ASP B 1 129 ? -17.75 5.918 11.836 1 96.81 129 ASP B N 1
ATOM 2240 C CA . ASP B 1 129 ? -17.469 5.422 13.18 1 96.81 129 ASP B CA 1
ATOM 2241 C C . ASP B 1 129 ? -16.656 4.125 13.125 1 96.81 129 ASP B C 1
ATOM 2243 O O . ASP B 1 129 ? -16.266 3.598 14.164 1 96.81 129 ASP B O 1
ATOM 2247 N N . ARG B 1 130 ? -16.312 3.66 11.969 1 97.88 130 ARG B N 1
ATOM 2248 C CA . ARG B 1 130 ? -15.641 2.373 11.812 1 97.88 130 ARG B CA 1
ATOM 2249 C C . ARG B 1 130 ? -14.141 2.555 11.617 1 97.88 130 ARG B C 1
ATOM 2251 O O . ARG B 1 130 ? -13.711 3.26 10.703 1 97.88 130 ARG B O 1
ATOM 2258 N N . THR B 1 131 ? -13.438 1.936 12.547 1 98.81 131 THR B N 1
ATOM 2259 C CA . THR B 1 131 ? -12 1.874 12.32 1 98.81 131 THR B CA 1
ATOM 2260 C C . THR B 1 131 ? -11.656 0.817 11.273 1 98.81 131 THR B C 1
ATOM 2262 O O . THR B 1 131 ? -12.141 -0.314 11.344 1 98.81 131 THR B O 1
ATOM 2265 N N . LEU B 1 132 ? -10.875 1.197 10.289 1 98.81 132 LEU B N 1
ATOM 2266 C CA . LEU B 1 132 ? -10.492 0.293 9.211 1 98.81 132 LEU B CA 1
ATOM 2267 C C . LEU B 1 132 ? -9.117 -0.312 9.477 1 98.81 132 LEU B C 1
ATOM 2269 O O . LEU B 1 132 ? -8.93 -1.523 9.336 1 98.81 132 LEU B O 1
ATOM 2273 N N . ILE B 1 133 ? -8.141 0.519 9.828 1 98.88 133 ILE B N 1
ATOM 2274 C CA . ILE B 1 133 ? -6.762 0.087 10.031 1 98.88 133 ILE B CA 1
ATOM 2275 C C . ILE B 1 133 ? -6.152 0.835 11.211 1 98.88 133 ILE B C 1
ATOM 2277 O O . ILE B 1 133 ? -6.379 2.037 11.375 1 98.88 133 ILE B O 1
ATOM 2281 N N . THR B 1 134 ? -5.449 0.173 12.031 1 98.88 134 THR B N 1
ATOM 2282 C CA . THR B 1 134 ? -4.469 0.763 12.945 1 98.88 134 THR B CA 1
ATOM 2283 C C . THR B 1 134 ? -3.076 0.207 12.672 1 98.88 134 THR B C 1
ATOM 2285 O O . THR B 1 134 ? -2.924 -0.779 11.945 1 98.88 134 THR B O 1
ATOM 2288 N N . GLY B 1 135 ? -2.094 0.901 13.203 1 98.75 135 GLY B N 1
ATOM 2289 C CA . GLY B 1 135 ? -0.752 0.379 12.992 1 98.75 135 GLY B CA 1
ATOM 2290 C C . GLY B 1 135 ? 0.338 1.354 13.391 1 98.75 135 GLY B C 1
ATOM 2291 O O . GLY B 1 135 ? 0.073 2.344 14.078 1 98.75 135 GLY B O 1
ATOM 2292 N N . THR B 1 136 ? 1.547 0.944 13.055 1 98.75 136 THR B N 1
ATOM 2293 C CA . THR B 1 136 ? 2.74 1.719 13.375 1 98.75 136 THR B CA 1
ATOM 2294 C C . THR B 1 136 ? 3.68 1.786 12.172 1 98.75 136 THR B C 1
ATOM 2296 O O . THR B 1 136 ? 3.854 0.798 11.453 1 98.75 136 THR B O 1
ATOM 2299 N N . GLY B 1 137 ? 4.219 2.91 12.023 1 98.69 137 GLY B N 1
ATOM 2300 C CA . GLY B 1 137 ? 5.246 3.117 11.016 1 98.69 137 GLY B CA 1
ATOM 2301 C C . GLY B 1 137 ? 6.551 3.637 11.594 1 98.69 137 GLY B C 1
ATOM 2302 O O . GLY B 1 137 ? 6.547 4.449 12.523 1 98.69 137 GLY B O 1
ATOM 2303 N N . ILE B 1 138 ? 7.633 3.162 11.055 1 98.75 138 ILE B N 1
ATOM 2304 C CA . ILE B 1 138 ? 8.961 3.725 11.273 1 98.75 138 ILE B CA 1
ATOM 2305 C C . ILE B 1 138 ? 9.445 4.41 10 1 98.75 138 ILE B C 1
ATOM 2307 O O . ILE B 1 138 ? 9.445 3.809 8.922 1 98.75 138 ILE B O 1
ATOM 2311 N N . TYR B 1 139 ? 9.828 5.609 10.125 1 97.94 139 TYR B N 1
ATOM 2312 C CA . TYR B 1 139 ? 10.25 6.414 8.984 1 97.94 139 TYR B CA 1
ATOM 2313 C C . TYR B 1 139 ? 11.617 7.039 9.242 1 97.94 139 TYR B C 1
ATOM 2315 O O . TYR B 1 139 ? 11.953 7.371 10.383 1 97.94 139 TYR B O 1
ATOM 2323 N N . LYS B 1 140 ? 12.336 7.188 8.188 1 96.62 140 LYS B N 1
ATOM 2324 C CA . LYS B 1 140 ? 13.602 7.918 8.234 1 96.62 140 LYS B CA 1
ATOM 2325 C C . LYS B 1 140 ? 13.477 9.273 7.535 1 96.62 140 LYS B C 1
ATOM 2327 O O . LYS B 1 140 ? 13.133 9.336 6.352 1 96.62 140 LYS B O 1
ATOM 2332 N N . GLY B 1 141 ? 13.758 10.297 8.273 1 94.25 141 GLY B N 1
ATOM 2333 C CA . GLY B 1 141 ? 13.789 11.633 7.688 1 94.25 141 GLY B CA 1
ATOM 2334 C C . GLY B 1 141 ? 14.953 11.828 6.734 1 94.25 141 GLY B C 1
ATOM 2335 O O . GLY B 1 141 ? 16.062 11.352 6.992 1 94.25 141 GLY B O 1
ATOM 2336 N N . ILE B 1 142 ? 14.633 12.5 5.562 1 87.75 142 ILE B N 1
ATOM 2337 C CA . ILE B 1 142 ? 15.68 12.773 4.59 1 87.75 142 ILE B CA 1
ATOM 2338 C C . ILE B 1 142 ? 15.773 14.281 4.348 1 87.75 142 ILE B C 1
ATOM 2340 O O . ILE B 1 142 ? 14.75 14.961 4.203 1 87.75 142 ILE B O 1
ATOM 2344 N N . ARG B 1 143 ? 16.75 15 4.863 1 70.12 143 ARG B N 1
ATOM 2345 C CA . ARG B 1 143 ? 16.953 16.438 4.805 1 70.12 143 ARG B CA 1
ATOM 2346 C C . ARG B 1 143 ? 16.938 16.938 3.363 1 70.12 143 ARG B C 1
ATOM 2348 O O . ARG B 1 143 ? 16.344 17.969 3.064 1 70.12 143 ARG B O 1
ATOM 2355 N N . SER B 1 144 ? 17.859 16.797 2.49 1 56.84 144 SER B N 1
ATOM 2356 C CA . SER B 1 144 ? 18.125 17.531 1.256 1 56.84 144 SER B CA 1
ATOM 2357 C C . SER B 1 144 ? 17.156 17.125 0.153 1 56.84 144 SER B C 1
ATOM 2359 O O . SER B 1 144 ? 17.391 16.141 -0.557 1 56.84 144 SER B O 1
ATOM 2361 N N . ILE B 1 145 ? 15.922 16.906 0.502 1 50.5 145 ILE B N 1
ATOM 2362 C CA . ILE B 1 145 ? 15.352 16.359 -0.728 1 50.5 145 ILE B CA 1
ATOM 2363 C C . ILE B 1 145 ? 15.062 17.5 -1.707 1 50.5 145 ILE B C 1
ATOM 2365 O O . ILE B 1 145 ? 14.305 18.422 -1.394 1 50.5 145 ILE B O 1
ATOM 2369 N N . SER B 1 146 ? 16.016 17.875 -2.508 1 46.72 146 SER B N 1
ATOM 2370 C CA . SER B 1 146 ? 15.672 18.734 -3.639 1 46.72 146 SER B CA 1
ATOM 2371 C C . SER B 1 146 ? 14.414 18.234 -4.344 1 46.72 146 SER B C 1
ATOM 2373 O O . SER B 1 146 ? 14.422 17.188 -4.973 1 46.72 146 SER B O 1
ATOM 2375 N N . ARG B 1 147 ? 13.391 18.406 -3.672 1 47.91 147 ARG B N 1
ATOM 2376 C CA . ARG B 1 147 ? 12.141 18 -4.316 1 47.91 147 ARG B CA 1
ATOM 2377 C C . ARG B 1 147 ? 11.883 18.812 -5.574 1 47.91 147 ARG B C 1
ATOM 2379 O O . ARG B 1 147 ? 12.07 20.031 -5.578 1 47.91 147 ARG B O 1
ATOM 2386 N N . LYS B 1 148 ? 11.938 18.141 -6.648 1 45.59 148 LYS B N 1
ATOM 2387 C CA . LYS B 1 148 ? 11.609 18.875 -7.875 1 45.59 148 LYS B CA 1
ATOM 2388 C C . LYS B 1 148 ? 10.25 19.547 -7.766 1 45.59 148 LYS B C 1
ATOM 2390 O O . LYS B 1 148 ? 9.312 19 -7.184 1 45.59 148 LYS B O 1
ATOM 2395 N N . ALA B 1 149 ? 9.969 20.609 -8.414 1 41.47 149 ALA B N 1
ATOM 2396 C CA . ALA B 1 149 ? 8.781 21.438 -8.602 1 41.47 149 ALA B CA 1
ATOM 2397 C C . ALA B 1 149 ? 7.629 20.609 -9.164 1 41.47 149 ALA B C 1
ATOM 2399 O O . ALA B 1 149 ? 7.805 19.859 -10.125 1 41.47 149 ALA B O 1
ATOM 2400 N N . GLY B 1 150 ? 6.285 20.391 -8.438 1 43.62 150 GLY B N 1
ATOM 2401 C CA . GLY B 1 150 ? 5.094 19.688 -8.883 1 43.62 150 GLY B CA 1
ATOM 2402 C C . GLY B 1 150 ? 4.816 18.422 -8.094 1 43.62 150 GLY B C 1
ATOM 2403 O O . GLY B 1 150 ? 3.764 17.797 -8.258 1 43.62 150 GLY B O 1
ATOM 2404 N N . GLU B 1 151 ? 5.906 17.953 -7.637 1 42.53 151 GLU B N 1
ATOM 2405 C CA . GLU B 1 151 ? 5.691 16.766 -6.828 1 42.53 151 GLU B CA 1
ATOM 2406 C C . GLU B 1 151 ? 5.301 17.125 -5.398 1 42.53 151 GLU B C 1
ATOM 2408 O O . GLU B 1 151 ? 5.09 16.234 -4.566 1 42.53 151 GLU B O 1
ATOM 2413 N N . ARG B 1 152 ? 5.422 18.359 -5.141 1 45.62 152 ARG B N 1
ATOM 2414 C CA . ARG B 1 152 ? 4.977 18.844 -3.836 1 45.62 152 ARG B CA 1
ATOM 2415 C C . ARG B 1 152 ? 3.463 19.016 -3.803 1 45.62 152 ARG B C 1
ATOM 2417 O O . ARG B 1 152 ? 2.854 19.375 -4.809 1 45.62 152 ARG B O 1
ATOM 2424 N N . GLU B 1 153 ? 2.855 18.359 -2.768 1 46.03 153 GLU B N 1
ATOM 2425 C CA . GLU B 1 153 ? 1.451 18.625 -2.475 1 46.03 153 GLU B CA 1
ATOM 2426 C C . GLU B 1 153 ? 1.192 20.109 -2.314 1 46.03 153 GLU B C 1
ATOM 2428 O O . GLU B 1 153 ? 1.711 20.75 -1.392 1 46.03 153 GLU B O 1
ATOM 2433 N N . ALA B 1 154 ? 1.066 20.844 -3.449 1 46.91 154 ALA B N 1
ATOM 2434 C CA . ALA B 1 154 ? 0.604 22.203 -3.195 1 46.91 154 ALA B CA 1
ATOM 2435 C C . ALA B 1 154 ? -0.779 22.203 -2.551 1 46.91 154 ALA B C 1
ATOM 2437 O O . ALA B 1 154 ? -1.674 21.484 -2.988 1 46.91 154 ALA B O 1
ATOM 2438 N N . ARG B 1 155 ? -0.867 22.594 -1.216 1 45.78 155 ARG B N 1
ATOM 2439 C CA . ARG B 1 155 ? -2.178 22.734 -0.589 1 45.78 155 ARG B CA 1
ATOM 2440 C C . ARG B 1 155 ? -3.055 23.719 -1.361 1 45.78 155 ARG B C 1
ATOM 2442 O O . ARG B 1 155 ? -2.604 24.797 -1.734 1 45.78 155 ARG B O 1
ATOM 2449 N N . GLY B 1 156 ? -4.02 23.156 -2.021 1 38.44 156 GLY B N 1
ATOM 2450 C CA . GLY B 1 156 ? -4.949 24.094 -2.623 1 38.44 156 GLY B CA 1
ATOM 2451 C C . GLY B 1 156 ? -5.445 25.156 -1.648 1 38.44 156 GLY B C 1
ATOM 2452 O O . GLY B 1 156 ? -5.488 24.922 -0.44 1 38.44 156 GLY B O 1
ATOM 2453 N N . VAL B 1 157 ? -5.234 26.484 -1.911 1 36.53 157 VAL B N 1
ATOM 2454 C CA . VAL B 1 157 ? -5.734 27.594 -1.113 1 36.53 157 VAL B CA 1
ATOM 2455 C C . VAL B 1 157 ? -7.254 27.5 -0.98 1 36.53 157 VAL B C 1
ATOM 2457 O O . VAL B 1 157 ? -7.953 27.234 -1.961 1 36.53 157 VAL B O 1
ATOM 2460 N N . ALA B 1 158 ? -7.707 27.406 0.382 1 39.97 158 ALA B N 1
ATOM 2461 C CA . ALA B 1 158 ? -9.133 27.578 0.642 1 39.97 158 ALA B CA 1
ATOM 2462 C C . ALA B 1 158 ? -9.602 28.953 0.216 1 39.97 158 ALA B C 1
ATOM 2464 O O . ALA B 1 158 ? -8.852 29.938 0.293 1 39.97 158 ALA B O 1
#

Radius of gyration: 19.72 Å; Cα contacts (8 Å, |Δi|>4): 724; chains: 2; bounding box: 52×55×62 Å